Protein AF-A0A7D9I133-F1 (afdb_monomer_lite)

pLDDT: mean 88.79, std 7.68, range [57.03, 98.0]

Secondary structure (DSSP, 8-state):
--HHHHHHHHHHTS---TT-EEEEEETTEEEEEES--PPPP---SSHHHHHHHHHHHHHHTT--EEEEEES-HHHHHHHHHHHHHHHHH-TT-EEEEEE----S---TT--HHHHHHHHTT-TTHHHHHHIIIIISTT----TT-HHHHHHHHHHHHHH-TT---SSHHHHHHHHHHTT---GGGSPPPHHHHHHHHHHHHHHHHHHHHTT-SS--PPPGGGGT-

Radius of gyration: 20.5 Å; chains: 1; bounding box: 49×37×56 Å

Organism: Paramuricea clavata (NCBI:txid317549)

Foldseek 3Di:
DAPLVVVLVVVQVDDDDLPDKDWGADAQDIDIDHPPDDQHTDHDPDPLLVVVSVLLSCLLVPDAEDEAEDADVSSVVNCVVCVVVSCVSPVSHHYHYNYDDPPFDDQQPFDPRLLVVLCVLQVVLVVLVCCLLPVNQLDQDDPPDPNLQSVQQSLLCSLPVPDPDSGQVVSQCCCCPVVVDDPSSGGDDSVSSSLSVLSVSLVSSVVNCPPPPDDPRDDVVSNND

Sequence (225 aa):
MELFEFLSSKVADCSISPECSVHITAGEHVTCVGRLIEMSSCNHEEADTRIVVHVKHALENGAKSIQVRTVDTDVVVALTGVFHDLSQINADLDLWVAFGCDTTSAFGGKGKKSFWQSWNAYEEVTDAFVHLAISHPFEHLDLHSESFQRIERLVVVVYDKTSNAKNVCSARMELFSQKSQAVDKIPPTQNALLQHIWRAVYQAGISRTCMLSQQTNPCSTAYAW

Structure (mmCIF, N/CA/C/O backbone):
data_AF-A0A7D9I133-F1
#
_entry.id   AF-A0A7D9I133-F1
#
loop_
_atom_site.group_PDB
_atom_site.id
_atom_site.type_symbol
_atom_site.label_atom_id
_atom_site.label_alt_id
_atom_site.label_comp_id
_atom_site.label_asym_id
_atom_site.label_entity_id
_atom_site.label_seq_id
_atom_site.pdbx_PDB_ins_code
_atom_site.Cartn_x
_atom_site.Cartn_y
_atom_site.Cartn_z
_atom_site.occupancy
_atom_site.B_iso_or_equiv
_atom_site.auth_seq_id
_atom_site.auth_comp_id
_atom_site.auth_asym_id
_atom_site.auth_atom_id
_atom_site.pdbx_PDB_model_num
ATOM 1 N N . MET A 1 1 ? -7.732 17.156 0.974 1.00 65.06 1 MET A N 1
ATOM 2 C CA . MET A 1 1 ? -6.625 16.483 0.281 1.00 65.06 1 MET A CA 1
ATOM 3 C C . MET A 1 1 ? -6.932 15.002 0.210 1.00 65.06 1 MET A C 1
ATOM 5 O O . MET A 1 1 ? -7.153 14.368 1.247 1.00 65.06 1 MET A O 1
ATOM 9 N N . GLU A 1 2 ? -7.051 14.482 -1.005 1.00 81.12 2 GLU A N 1
ATOM 10 C CA . GLU A 1 2 ? -7.216 13.045 -1.225 1.00 81.12 2 GLU A CA 1
ATOM 11 C C . GLU A 1 2 ? -5.911 12.293 -0.930 1.00 81.12 2 GLU A C 1
ATOM 13 O O . GLU A 1 2 ? -4.833 12.885 -0.906 1.00 81.12 2 GLU A O 1
ATOM 18 N N . LEU A 1 3 ? -6.001 10.982 -0.681 1.00 80.12 3 LEU A N 1
ATOM 19 C CA . LEU A 1 3 ? -4.833 10.159 -0.346 1.00 80.12 3 LEU A CA 1
ATOM 20 C C . LEU A 1 3 ? -3.754 10.243 -1.436 1.00 80.12 3 LEU A C 1
ATOM 22 O O . LEU A 1 3 ? -2.577 10.375 -1.124 1.00 80.12 3 LEU A O 1
ATOM 26 N N . PHE A 1 4 ? -4.149 10.209 -2.709 1.00 80.19 4 PHE A N 1
ATOM 27 C CA . PHE A 1 4 ? -3.209 10.253 -3.829 1.00 80.19 4 PHE A CA 1
ATOM 28 C C . PHE A 1 4 ? -2.490 11.600 -3.946 1.00 80.19 4 PHE A C 1
ATOM 30 O O . PHE A 1 4 ? -1.284 11.621 -4.178 1.00 80.19 4 PHE A O 1
ATOM 37 N N . GLU A 1 5 ? -3.192 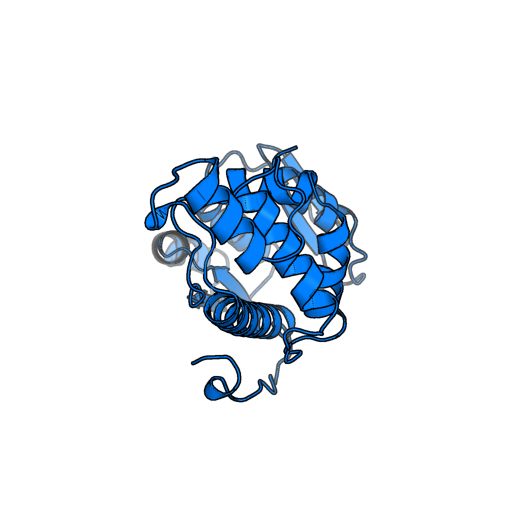12.714 -3.721 1.00 82.19 5 GLU A N 1
ATOM 38 C CA . GLU A 1 5 ? -2.588 14.054 -3.694 1.00 82.19 5 GLU A CA 1
ATOM 39 C C . GLU A 1 5 ? -1.579 14.171 -2.550 1.00 82.19 5 GLU A C 1
ATOM 41 O O . GLU A 1 5 ? -0.462 14.650 -2.744 1.00 82.19 5 GLU A O 1
ATOM 46 N N . PHE A 1 6 ? -1.952 13.676 -1.365 1.00 84.50 6 PHE A N 1
ATOM 47 C CA . PHE A 1 6 ? -1.068 13.662 -0.205 1.00 84.50 6 PHE A CA 1
ATOM 48 C C . PHE A 1 6 ? 0.200 12.850 -0.470 1.00 84.50 6 PHE A C 1
ATOM 50 O O . PHE A 1 6 ? 1.302 13.346 -0.249 1.00 84.50 6 PHE A O 1
ATOM 57 N N . LEU A 1 7 ? 0.056 11.620 -0.974 1.00 84.00 7 LEU A N 1
ATOM 58 C CA . LEU A 1 7 ? 1.196 10.761 -1.292 1.00 84.00 7 LEU A CA 1
ATOM 59 C C . LEU A 1 7 ? 2.086 11.393 -2.365 1.00 84.00 7 LEU A C 1
ATOM 61 O O . LEU A 1 7 ? 3.300 11.422 -2.194 1.00 84.00 7 LEU A O 1
ATOM 65 N N . SER A 1 8 ? 1.497 11.965 -3.417 1.00 85.19 8 SER A N 1
ATOM 66 C CA . SER A 1 8 ? 2.235 12.667 -4.477 1.00 85.19 8 SER A CA 1
ATOM 67 C C . SER A 1 8 ? 3.071 13.816 -3.914 1.00 85.19 8 SER A C 1
ATOM 69 O O . SER A 1 8 ? 4.252 13.934 -4.231 1.00 85.19 8 SER A O 1
ATOM 71 N N . SER A 1 9 ? 2.491 14.620 -3.016 1.00 85.75 9 SER A N 1
ATOM 72 C CA . SER A 1 9 ? 3.216 15.692 -2.330 1.00 85.75 9 SER A CA 1
ATOM 73 C C . SER A 1 9 ? 4.350 15.151 -1.458 1.00 85.75 9 SER A C 1
ATOM 75 O O . SER A 1 9 ? 5.447 15.694 -1.492 1.00 85.75 9 SER A O 1
ATOM 77 N N . LYS A 1 10 ? 4.125 14.072 -0.699 1.00 85.94 10 LYS A N 1
ATOM 78 C CA . LYS A 1 10 ? 5.153 13.517 0.196 1.00 85.94 10 LYS A CA 1
ATOM 79 C C . LYS A 1 10 ? 6.300 12.844 -0.538 1.00 85.94 10 LYS A C 1
ATOM 81 O O . LYS A 1 10 ? 7.437 12.926 -0.083 1.00 85.94 10 LYS A O 1
ATOM 86 N N . VAL A 1 11 ? 6.025 12.211 -1.675 1.00 84.25 11 VAL A N 1
ATOM 87 C CA . VAL A 1 11 ? 7.076 11.672 -2.543 1.00 84.25 11 VAL A CA 1
ATOM 88 C C . VAL A 1 11 ? 7.902 12.811 -3.145 1.00 84.25 11 VAL A C 1
ATOM 90 O O . VAL A 1 11 ? 9.119 12.681 -3.237 1.00 84.25 11 VAL A O 1
ATOM 93 N N . ALA A 1 12 ? 7.274 13.942 -3.486 1.00 84.06 12 ALA A N 1
ATOM 94 C CA . ALA A 1 12 ? 7.990 15.104 -4.007 1.00 84.06 12 ALA A CA 1
ATOM 95 C C . ALA A 1 12 ? 8.964 15.725 -2.984 1.00 84.06 12 ALA A C 1
ATOM 97 O O . ALA A 1 12 ? 10.010 16.242 -3.370 1.00 84.06 12 ALA A O 1
ATOM 98 N N . ASP A 1 13 ? 8.651 15.623 -1.690 1.00 84.12 13 ASP A N 1
ATOM 99 C CA . ASP A 1 13 ? 9.489 16.125 -0.593 1.00 84.12 13 ASP A CA 1
ATOM 100 C C . ASP A 1 13 ? 10.683 15.200 -0.257 1.00 84.12 13 ASP A C 1
ATOM 102 O O . ASP A 1 13 ? 11.506 15.529 0.601 1.00 84.12 13 ASP A O 1
ATOM 106 N N . CYS A 1 14 ? 10.783 14.016 -0.874 1.00 76.19 14 CYS A N 1
ATOM 107 C CA . CYS A 1 14 ? 11.804 13.031 -0.524 1.00 76.19 14 CYS A CA 1
ATOM 108 C C . CYS A 1 14 ? 13.188 13.389 -1.087 1.00 76.19 14 CYS A C 1
ATOM 110 O O . CYS A 1 14 ? 13.351 13.658 -2.277 1.00 76.19 14 CYS A O 1
ATOM 112 N N . SER A 1 15 ? 14.217 13.281 -0.241 1.00 76.44 15 SER A N 1
ATOM 113 C CA . SER A 1 15 ? 15.616 13.350 -0.670 1.00 76.44 15 SER A CA 1
ATOM 114 C C . SER A 1 15 ? 15.966 12.129 -1.518 1.00 76.44 15 SER A C 1
ATOM 116 O O . SER A 1 15 ? 16.001 11.003 -1.021 1.00 76.44 15 SER A O 1
ATOM 118 N N . ILE A 1 16 ? 16.233 12.359 -2.799 1.00 75.75 16 ILE A N 1
ATOM 119 C CA . ILE A 1 16 ? 16.589 11.320 -3.767 1.00 75.75 16 ILE A CA 1
ATOM 120 C C . ILE A 1 16 ? 18.082 11.422 -4.083 1.00 75.75 16 ILE A C 1
ATOM 122 O O . ILE A 1 16 ? 18.657 12.512 -4.075 1.00 75.75 16 ILE A O 1
ATOM 126 N N . SER A 1 17 ? 18.716 10.274 -4.331 1.00 78.06 17 SER A N 1
ATOM 127 C CA . SER A 1 17 ? 20.129 10.233 -4.708 1.00 78.06 17 SER A CA 1
ATOM 128 C C . SER A 1 17 ? 20.369 11.022 -6.006 1.00 78.06 17 SER A C 1
ATOM 130 O O . SER A 1 17 ? 19.504 10.979 -6.884 1.00 78.06 17 SER A O 1
ATOM 132 N N . PRO A 1 18 ? 21.503 11.728 -6.173 1.00 76.06 18 PRO A N 1
ATOM 133 C CA . PRO A 1 18 ? 21.750 12.587 -7.338 1.00 76.06 18 PRO A CA 1
ATOM 134 C C . PRO A 1 18 ? 21.645 11.875 -8.696 1.00 76.06 18 PRO A C 1
ATOM 136 O O . PRO A 1 18 ? 21.345 12.503 -9.710 1.00 76.06 18 PRO A O 1
ATOM 139 N N . GLU A 1 19 ? 21.902 10.569 -8.725 1.00 78.00 19 GLU A N 1
ATOM 140 C CA . GLU A 1 19 ? 21.809 9.710 -9.907 1.00 78.00 19 GLU A CA 1
ATOM 141 C C . GLU A 1 19 ? 20.381 9.267 -10.259 1.00 78.00 19 GLU A C 1
ATOM 143 O O . GLU A 1 19 ? 20.160 8.749 -11.355 1.00 78.00 19 GLU A O 1
ATOM 148 N N . CYS A 1 20 ? 19.417 9.477 -9.364 1.00 80.81 20 CYS A N 1
ATOM 149 C CA . CYS A 1 20 ? 18.037 9.046 -9.533 1.00 80.81 20 CYS A CA 1
ATOM 150 C C . CYS A 1 20 ? 17.122 10.219 -9.924 1.00 80.81 20 CYS A C 1
ATOM 152 O O . CYS A 1 20 ? 17.349 11.379 -9.568 1.00 80.81 20 CYS A O 1
ATOM 154 N N . SER A 1 21 ? 16.044 9.903 -10.638 1.00 86.44 21 SER A N 1
ATOM 155 C CA . SER A 1 21 ? 14.909 10.801 -10.842 1.00 86.44 21 SER A CA 1
ATOM 156 C C . SER A 1 21 ? 13.622 10.125 -10.393 1.00 86.44 21 SER A C 1
ATOM 158 O O . SER A 1 21 ? 13.488 8.900 -10.431 1.00 86.44 21 SER A O 1
ATOM 160 N N . VAL A 1 22 ? 12.671 10.937 -9.942 1.00 88.62 22 VAL A N 1
ATOM 161 C CA . VAL A 1 22 ? 11.316 10.499 -9.616 1.00 88.62 22 VAL A CA 1
ATOM 162 C C . VAL A 1 22 ? 10.338 11.369 -10.386 1.00 88.62 22 VAL A C 1
ATOM 164 O O . VAL A 1 22 ? 10.366 12.594 -10.273 1.00 88.62 22 VAL A O 1
ATOM 167 N N . HIS A 1 23 ? 9.473 10.719 -11.161 1.00 89.12 23 HIS A N 1
ATOM 168 C CA . HIS A 1 23 ? 8.436 11.360 -11.961 1.00 89.12 23 HIS A CA 1
ATOM 169 C C . HIS A 1 23 ? 7.077 11.025 -11.352 1.00 89.12 23 HIS A C 1
ATOM 171 O O . HIS A 1 23 ? 6.726 9.858 -11.188 1.00 89.12 23 HIS A O 1
ATOM 177 N N . ILE A 1 24 ? 6.311 12.054 -11.003 1.00 89.19 24 ILE A N 1
ATOM 178 C CA . ILE A 1 24 ? 5.027 11.930 -10.313 1.00 89.19 24 ILE A CA 1
ATOM 179 C C . ILE A 1 24 ? 3.955 12.530 -11.212 1.00 89.19 24 ILE A C 1
ATOM 181 O O . ILE A 1 24 ? 4.028 13.705 -11.559 1.00 89.19 24 ILE A O 1
ATOM 185 N N . THR A 1 25 ? 2.954 11.736 -11.583 1.00 88.56 25 THR A N 1
ATOM 186 C CA . THR A 1 25 ? 1.782 12.197 -12.341 1.00 88.56 25 THR A CA 1
ATOM 187 C C . THR A 1 25 ? 0.593 12.366 -11.405 1.00 88.56 25 THR A C 1
ATOM 189 O O . THR A 1 25 ? 0.149 11.380 -10.817 1.00 88.56 25 THR A O 1
ATOM 192 N N . ALA A 1 26 ? 0.058 13.583 -11.295 1.00 84.19 26 ALA A N 1
ATOM 193 C CA . ALA A 1 26 ? -1.119 13.896 -10.486 1.00 84.19 26 ALA A CA 1
ATOM 194 C C . ALA A 1 26 ? -2.070 14.808 -11.276 1.00 84.19 26 ALA A C 1
ATOM 196 O O . ALA A 1 26 ? -1.736 15.951 -11.591 1.00 84.19 26 ALA A O 1
ATOM 197 N N . GLY A 1 27 ? -3.254 14.297 -11.627 1.00 82.62 27 GLY A N 1
ATOM 198 C CA . GLY A 1 27 ? -4.128 14.975 -12.587 1.00 82.62 27 GLY A CA 1
ATOM 199 C C . GLY A 1 27 ? -3.418 15.134 -13.935 1.00 82.62 27 GLY A C 1
ATOM 200 O O . GLY A 1 27 ? -2.847 14.176 -14.448 1.00 82.62 27 GLY A O 1
ATOM 201 N N . GLU A 1 28 ? -3.416 16.332 -14.508 1.00 82.38 28 GLU A N 1
ATOM 202 C CA . GLU A 1 28 ? -2.694 16.614 -15.761 1.00 82.38 28 GLU A CA 1
ATOM 203 C C . GLU A 1 28 ? -1.227 17.025 -15.536 1.00 82.38 28 GLU A C 1
ATOM 205 O O . GLU A 1 28 ? -0.456 17.169 -16.489 1.00 82.38 28 GLU A O 1
ATOM 210 N N . HIS A 1 29 ? -0.827 17.207 -14.275 1.00 83.50 29 HIS A N 1
ATOM 211 C CA . HIS A 1 29 ? 0.482 17.728 -13.908 1.00 83.50 29 HIS A CA 1
ATOM 212 C C . HIS A 1 29 ? 1.512 16.618 -13.708 1.00 83.50 29 HIS A C 1
ATOM 214 O O . HIS A 1 29 ? 1.212 15.531 -13.205 1.00 83.50 29 HIS A O 1
ATOM 220 N N . VAL A 1 30 ? 2.754 16.935 -14.074 1.00 86.81 30 VAL A N 1
ATOM 221 C CA . VAL A 1 30 ? 3.921 16.086 -13.855 1.00 86.81 30 VAL A CA 1
ATOM 222 C C . VAL A 1 30 ? 4.928 16.842 -13.003 1.00 86.81 30 VAL A C 1
ATOM 224 O O . VAL A 1 30 ? 5.366 17.928 -13.374 1.00 86.81 30 VAL A O 1
ATOM 227 N N . THR A 1 31 ? 5.312 16.247 -11.879 1.00 87.69 31 THR A N 1
ATOM 228 C CA . THR A 1 31 ? 6.368 16.755 -11.001 1.00 87.69 31 THR A CA 1
ATOM 229 C C . THR A 1 31 ? 7.592 15.862 -11.138 1.00 87.69 31 THR A C 1
ATOM 231 O O . THR A 1 31 ? 7.487 14.644 -10.988 1.00 87.69 31 THR A O 1
ATOM 234 N N . CYS A 1 32 ? 8.751 16.458 -11.414 1.00 85.75 32 CYS A N 1
ATOM 235 C CA . CYS A 1 32 ? 10.030 15.756 -11.481 1.00 85.75 32 CYS A CA 1
ATOM 236 C C . CYS A 1 32 ? 10.911 16.169 -10.300 1.00 85.75 32 CYS A C 1
ATOM 238 O O . CYS A 1 32 ? 11.085 17.361 -10.045 1.00 85.75 32 CYS A O 1
ATOM 240 N N . VAL A 1 33 ? 11.495 15.191 -9.609 1.00 85.12 33 VAL A N 1
ATOM 241 C CA . VAL A 1 33 ? 12.467 15.410 -8.529 1.00 85.12 33 VAL A CA 1
ATOM 242 C C . VAL A 1 33 ? 13.772 14.694 -8.869 1.00 85.12 33 VAL A C 1
ATOM 244 O O . VAL A 1 33 ? 13.747 13.551 -9.321 1.00 85.12 33 VAL A O 1
ATOM 247 N N . GLY A 1 34 ? 14.913 15.357 -8.659 1.00 81.25 34 GLY A N 1
ATOM 248 C CA . GLY A 1 34 ? 16.242 14.825 -8.981 1.00 81.25 34 GLY A CA 1
ATOM 249 C C . GLY A 1 34 ? 16.731 15.264 -10.362 1.00 81.25 34 GLY A C 1
ATOM 250 O O . GLY A 1 34 ? 16.671 16.449 -10.699 1.00 81.25 34 GLY A O 1
ATOM 251 N N . ARG A 1 35 ? 17.248 14.324 -11.165 1.00 75.31 35 ARG A N 1
ATOM 252 C CA . ARG A 1 35 ? 17.734 14.622 -12.522 1.00 75.31 35 ARG A CA 1
ATOM 253 C C . ARG A 1 35 ? 16.586 15.138 -13.401 1.00 75.31 35 ARG A C 1
ATOM 255 O O . ARG A 1 35 ? 15.614 14.425 -13.624 1.00 75.31 35 ARG A O 1
ATOM 262 N N . LEU A 1 36 ? 16.719 16.365 -13.910 1.00 67.75 36 LEU A N 1
ATOM 263 C CA . LEU A 1 36 ? 15.719 17.042 -14.746 1.00 67.75 36 LEU A CA 1
ATOM 264 C C . LEU A 1 36 ? 15.671 16.435 -16.154 1.00 67.75 36 LEU A C 1
ATOM 266 O O . LEU A 1 36 ? 16.245 16.971 -17.100 1.00 67.75 36 LEU A O 1
ATOM 270 N N . ILE A 1 37 ? 15.003 15.295 -16.276 1.00 78.19 37 ILE A N 1
ATOM 271 C CA . ILE A 1 37 ? 14.514 14.787 -17.554 1.00 78.19 37 ILE A CA 1
ATOM 272 C C . ILE A 1 37 ? 13.031 15.149 -17.595 1.00 78.19 37 ILE A C 1
ATOM 274 O O . ILE A 1 37 ? 12.250 14.685 -16.770 1.00 78.19 37 ILE A O 1
ATOM 278 N N . GLU A 1 38 ? 12.629 16.042 -18.493 1.00 80.12 38 GLU A N 1
ATOM 279 C CA . GLU A 1 38 ? 11.221 16.430 -18.567 1.00 80.12 38 GLU A CA 1
ATOM 280 C C . GLU A 1 38 ? 10.392 15.305 -19.189 1.00 80.12 38 GLU A C 1
ATOM 282 O O . GLU A 1 38 ? 10.693 14.810 -20.276 1.00 80.12 38 GLU A O 1
ATOM 287 N N . MET A 1 39 ? 9.322 14.919 -18.497 1.00 85.62 39 MET A N 1
ATOM 288 C CA . MET A 1 39 ? 8.283 14.055 -19.041 1.00 85.62 39 MET A CA 1
ATOM 289 C C . MET A 1 39 ? 7.098 14.928 -19.458 1.00 85.62 39 MET A C 1
ATOM 291 O O . MET A 1 39 ? 6.704 15.839 -18.728 1.00 85.62 39 MET A O 1
ATOM 295 N N . SER A 1 40 ? 6.531 14.654 -20.634 1.00 83.88 40 SER A N 1
ATOM 296 C CA . SER A 1 40 ? 5.345 15.353 -21.134 1.00 83.88 40 SER A CA 1
ATOM 297 C C . SER A 1 40 ? 4.166 15.223 -20.169 1.00 83.88 40 SER A C 1
ATOM 299 O O . SER A 1 40 ? 4.062 14.234 -19.438 1.00 83.88 40 SER A O 1
ATOM 301 N N . SER A 1 41 ? 3.240 16.186 -20.209 1.00 83.06 41 SER A N 1
ATOM 302 C CA . SER A 1 41 ? 1.995 16.101 -19.443 1.00 83.06 41 SER A CA 1
ATOM 303 C C . SER A 1 41 ? 1.242 14.799 -19.738 1.00 83.06 41 SER A C 1
ATOM 305 O O . SER A 1 41 ? 1.300 14.252 -20.841 1.00 83.06 41 SER A O 1
ATOM 307 N N . CYS A 1 42 ? 0.546 14.283 -18.726 1.00 83.38 42 CYS A N 1
ATOM 308 C CA . CYS A 1 42 ? -0.175 13.019 -18.806 1.00 83.38 42 CYS A CA 1
ATOM 309 C C . CYS A 1 42 ? -1.636 13.245 -18.415 1.00 83.38 42 CYS A C 1
ATOM 311 O O . CYS A 1 42 ? -1.929 13.523 -17.253 1.00 83.38 42 CYS A O 1
ATOM 313 N N . ASN A 1 43 ? -2.544 13.120 -19.383 1.00 86.12 43 ASN A N 1
ATOM 314 C CA . ASN A 1 43 ? -3.981 13.370 -19.225 1.00 86.12 43 ASN A CA 1
ATOM 315 C C . ASN A 1 43 ? -4.823 12.092 -19.056 1.00 86.12 43 ASN A C 1
ATOM 317 O O . ASN A 1 43 ? -6.047 12.168 -19.018 1.00 86.12 43 ASN A O 1
ATOM 321 N N . HIS A 1 44 ? -4.191 10.920 -18.983 1.00 87.50 44 HIS A N 1
ATOM 322 C CA . HIS A 1 44 ? -4.890 9.654 -18.764 1.00 87.50 44 HIS A CA 1
ATOM 323 C C . HIS A 1 44 ? -5.611 9.680 -17.418 1.00 87.50 44 HIS A C 1
ATOM 325 O O . HIS A 1 44 ? -5.011 10.073 -16.433 1.00 87.50 44 HIS A O 1
ATOM 331 N N . GLU A 1 45 ? -6.867 9.260 -17.319 1.00 84.12 45 GLU A N 1
ATOM 332 C CA . GLU A 1 45 ? -7.568 9.292 -16.028 1.00 84.12 45 GLU A CA 1
ATOM 333 C C . GLU A 1 45 ? -6.983 8.265 -15.040 1.00 84.12 45 GLU A C 1
ATOM 335 O O . GLU A 1 45 ? -6.627 8.612 -13.911 1.00 84.12 45 GLU A O 1
ATOM 340 N N . GLU A 1 46 ? -6.797 7.023 -15.493 1.00 85.19 46 GLU A N 1
ATOM 341 C CA . GLU A 1 46 ? -6.498 5.869 -14.641 1.00 85.19 46 GLU A CA 1
ATOM 342 C C . GLU A 1 46 ? -4.988 5.614 -14.456 1.00 85.19 46 GLU A C 1
ATOM 344 O O . GLU A 1 46 ? -4.175 5.774 -15.371 1.00 85.19 46 GLU A O 1
ATOM 349 N N . ALA A 1 47 ? -4.586 5.211 -13.245 1.00 85.56 47 ALA A N 1
ATOM 350 C CA . ALA A 1 47 ? -3.179 5.003 -12.884 1.00 85.56 47 ALA A CA 1
ATOM 351 C C . ALA A 1 47 ? -2.507 3.840 -13.640 1.00 85.56 47 ALA A C 1
ATOM 353 O O . ALA A 1 47 ? -1.303 3.875 -13.903 1.00 85.56 47 ALA A O 1
ATOM 354 N N . ASP A 1 48 ? -3.286 2.830 -14.005 1.00 89.25 48 ASP A N 1
ATOM 355 C CA . ASP A 1 48 ? -2.865 1.641 -14.741 1.00 89.25 48 ASP A CA 1
ATOM 356 C C . ASP A 1 48 ? -2.495 1.920 -16.201 1.00 89.25 48 ASP A C 1
ATOM 358 O O . ASP A 1 48 ? -1.618 1.261 -16.747 1.00 89.25 48 ASP A O 1
ATOM 362 N N . THR A 1 49 ? -3.085 2.935 -16.827 1.00 90.56 49 THR A N 1
ATOM 363 C CA . THR A 1 49 ? -2.661 3.400 -18.152 1.00 90.56 49 THR A CA 1
ATOM 364 C C . THR A 1 49 ? -1.556 4.450 -18.049 1.00 90.56 49 THR A C 1
ATOM 366 O O . THR A 1 49 ? -0.663 4.489 -18.898 1.00 90.56 49 THR A O 1
ATOM 369 N N . ARG A 1 50 ? -1.535 5.262 -16.980 1.00 91.81 50 ARG A N 1
ATOM 370 C CA . ARG A 1 50 ? -0.425 6.195 -16.704 1.00 91.81 50 ARG A CA 1
ATOM 371 C C . ARG A 1 50 ? 0.911 5.468 -16.580 1.00 91.81 50 ARG A C 1
ATOM 373 O O . ARG A 1 50 ? 1.914 5.982 -17.069 1.00 91.81 50 ARG A O 1
ATOM 380 N N . ILE A 1 51 ? 0.946 4.273 -15.982 1.00 93.19 51 ILE A N 1
ATOM 381 C CA . ILE A 1 51 ? 2.191 3.496 -15.841 1.00 93.19 51 ILE A CA 1
ATOM 382 C C . ILE A 1 51 ? 2.845 3.200 -17.199 1.00 93.19 51 ILE A C 1
ATOM 384 O O . ILE A 1 51 ? 4.067 3.237 -17.304 1.00 93.19 51 ILE A O 1
ATOM 388 N N . VAL A 1 52 ? 2.055 3.002 -18.261 1.00 93.88 52 VAL A N 1
ATOM 389 C CA . VAL A 1 52 ? 2.561 2.766 -19.620 1.00 93.88 52 VAL A CA 1
ATOM 390 C C . VAL A 1 52 ? 3.297 4.001 -20.142 1.00 93.88 52 VAL A C 1
ATOM 392 O O . VAL A 1 52 ? 4.352 3.870 -20.762 1.00 93.88 52 VAL A O 1
ATOM 395 N N . VAL A 1 53 ? 2.792 5.204 -19.846 1.00 93.44 53 VAL A N 1
ATOM 396 C CA . VAL A 1 53 ? 3.448 6.473 -20.209 1.00 93.44 53 VAL A CA 1
ATOM 397 C C . VAL A 1 53 ? 4.801 6.604 -19.509 1.00 93.44 53 VAL A C 1
ATOM 399 O O . VAL A 1 53 ? 5.783 6.967 -20.153 1.00 93.44 53 VAL A O 1
ATOM 402 N N . HIS A 1 54 ? 4.882 6.239 -18.226 1.00 93.88 54 HIS A N 1
ATOM 403 C CA . HIS A 1 54 ? 6.148 6.220 -17.479 1.00 93.88 54 HIS A CA 1
ATOM 404 C C . HIS A 1 54 ? 7.147 5.207 -18.053 1.00 93.88 54 HIS A C 1
ATOM 406 O O . HIS A 1 54 ? 8.320 5.534 -18.221 1.00 93.88 54 HIS A O 1
ATOM 412 N N . VAL A 1 55 ? 6.690 4.000 -18.409 1.00 94.69 55 VAL A N 1
ATOM 413 C CA . VAL A 1 55 ? 7.533 2.976 -19.055 1.00 94.69 55 VAL A CA 1
ATOM 414 C C . VAL A 1 55 ? 8.066 3.488 -20.395 1.00 94.69 55 VAL A C 1
ATOM 416 O O . VAL A 1 55 ? 9.271 3.432 -20.634 1.00 94.69 55 VAL A O 1
ATOM 419 N N . LYS A 1 56 ? 7.198 4.051 -21.243 1.00 94.00 56 LYS A N 1
ATOM 420 C CA . LYS A 1 56 ? 7.584 4.651 -22.528 1.00 94.00 56 LYS A CA 1
ATOM 421 C C . LYS A 1 56 ? 8.621 5.758 -22.345 1.00 94.00 56 LYS A C 1
ATOM 423 O O . LYS A 1 56 ? 9.649 5.740 -23.016 1.00 94.00 56 LYS A O 1
ATOM 428 N N . HIS A 1 57 ? 8.387 6.673 -21.405 1.00 92.94 57 HIS A N 1
ATOM 429 C CA . HIS A 1 57 ? 9.317 7.757 -21.099 1.00 92.94 57 HIS A CA 1
ATOM 430 C C . HIS A 1 57 ? 10.691 7.231 -20.659 1.00 92.94 57 HIS A C 1
ATOM 432 O O . HIS A 1 57 ? 11.716 7.722 -21.128 1.00 92.94 57 HIS A O 1
ATOM 438 N N . ALA A 1 58 ? 10.736 6.206 -19.804 1.00 92.06 58 ALA A N 1
ATOM 439 C CA . ALA A 1 58 ? 11.994 5.591 -19.387 1.00 92.06 58 ALA A CA 1
ATOM 440 C C . ALA A 1 58 ? 12.759 4.980 -20.578 1.00 92.06 58 ALA A C 1
ATOM 442 O O . ALA A 1 58 ? 13.971 5.177 -20.690 1.00 92.06 58 ALA A O 1
ATOM 443 N N . LEU A 1 59 ? 12.062 4.293 -21.494 1.00 92.94 59 LEU A N 1
ATOM 444 C CA . LEU A 1 59 ? 12.665 3.717 -22.705 1.00 92.94 59 LEU A CA 1
ATOM 445 C C . LEU A 1 59 ? 13.233 4.783 -23.643 1.00 92.94 59 LEU A C 1
ATOM 447 O O . LEU A 1 59 ? 14.368 4.653 -24.099 1.00 92.94 59 LEU A O 1
ATOM 451 N N . GLU A 1 60 ? 12.480 5.856 -23.890 1.00 91.88 60 GLU A N 1
ATOM 452 C CA . GLU A 1 60 ? 12.920 6.990 -24.718 1.00 91.88 60 GLU A CA 1
ATOM 453 C C . GLU A 1 60 ? 14.164 7.682 -24.138 1.00 91.88 60 GLU A C 1
ATOM 455 O O . GLU A 1 60 ? 14.950 8.274 -24.875 1.00 91.88 60 GLU A O 1
ATOM 460 N N . ASN A 1 61 ? 14.388 7.542 -22.828 1.00 89.62 61 ASN A N 1
ATOM 461 C CA . ASN A 1 61 ? 15.563 8.046 -22.120 1.00 89.62 61 ASN A CA 1
ATOM 462 C C . ASN A 1 61 ? 16.653 6.983 -21.895 1.00 89.62 61 ASN A C 1
ATOM 464 O O . ASN A 1 61 ? 17.570 7.179 -21.094 1.00 89.62 61 ASN A O 1
ATOM 468 N N . GLY A 1 62 ? 16.593 5.871 -22.632 1.00 89.56 62 GLY A N 1
ATOM 469 C CA . GLY A 1 62 ? 17.662 4.877 -22.708 1.00 89.56 62 GLY A CA 1
ATOM 470 C C . GLY A 1 62 ? 17.615 3.786 -21.641 1.00 89.56 62 GLY A C 1
ATOM 471 O O . GLY A 1 62 ? 18.570 3.009 -21.540 1.00 89.56 62 GLY A O 1
ATOM 472 N N . ALA A 1 63 ? 16.535 3.682 -20.858 1.00 90.44 63 ALA A N 1
ATOM 473 C CA . ALA A 1 63 ? 16.336 2.520 -19.999 1.00 90.44 63 ALA A CA 1
ATOM 474 C C . ALA A 1 63 ? 16.222 1.248 -20.855 1.00 90.44 63 ALA A C 1
ATOM 476 O O . ALA A 1 63 ? 15.591 1.243 -21.912 1.00 90.44 63 ALA A O 1
ATOM 477 N N . LYS A 1 64 ? 16.852 0.167 -20.390 1.00 92.50 64 LYS A N 1
ATOM 478 C CA . LYS A 1 64 ? 16.780 -1.160 -21.023 1.00 92.50 64 LYS A CA 1
ATOM 479 C C . LYS A 1 64 ? 16.010 -2.146 -20.161 1.00 92.50 64 LYS A C 1
ATOM 481 O O . LYS A 1 64 ? 15.133 -2.832 -20.660 1.00 92.50 64 LYS A O 1
ATOM 486 N N . SER A 1 65 ? 16.307 -2.159 -18.864 1.00 92.50 65 SER A N 1
ATOM 487 C CA . SER A 1 65 ? 15.588 -2.963 -17.881 1.00 92.50 65 SER A CA 1
ATOM 488 C C . SER A 1 65 ? 14.622 -2.078 -17.105 1.00 92.50 65 SER A C 1
ATOM 490 O O . SER A 1 65 ? 15.024 -1.049 -16.552 1.00 92.50 65 SER A O 1
ATOM 492 N N . ILE A 1 66 ? 13.345 -2.451 -17.106 1.00 93.25 66 ILE A N 1
ATOM 493 C CA . ILE A 1 66 ? 12.269 -1.730 -16.428 1.00 93.25 66 ILE A CA 1
ATOM 494 C C . ILE A 1 66 ? 11.504 -2.722 -15.567 1.00 93.25 66 ILE A C 1
ATOM 496 O O . ILE A 1 66 ? 11.063 -3.763 -16.044 1.00 93.25 66 ILE A O 1
ATOM 500 N N . GLN A 1 67 ? 11.300 -2.376 -14.299 1.00 91.75 67 GLN A N 1
ATOM 501 C CA . GLN A 1 67 ? 10.471 -3.153 -13.389 1.00 91.75 67 GLN A CA 1
ATOM 502 C C . GLN A 1 67 ? 9.206 -2.370 -13.031 1.00 91.75 67 GLN A C 1
ATOM 504 O O . GLN A 1 67 ? 9.283 -1.321 -12.393 1.00 91.75 67 GLN A O 1
ATOM 509 N N . VAL A 1 68 ? 8.041 -2.907 -13.388 1.00 91.06 68 VAL A N 1
ATOM 510 C CA . VAL A 1 68 ? 6.736 -2.404 -12.949 1.00 91.06 68 VAL A CA 1
ATOM 511 C C . VAL A 1 68 ? 6.265 -3.207 -11.743 1.00 91.06 68 VAL A C 1
ATOM 513 O O . VAL A 1 68 ? 6.273 -4.437 -11.754 1.00 91.06 68 VAL A O 1
ATOM 516 N N . ARG A 1 69 ? 5.841 -2.512 -10.688 1.00 86.31 69 ARG A N 1
ATOM 517 C CA . ARG A 1 69 ? 5.270 -3.114 -9.476 1.00 86.31 69 ARG A CA 1
ATOM 518 C C . ARG A 1 69 ? 3.786 -2.807 -9.430 1.00 86.31 69 ARG A C 1
ATOM 520 O O . ARG A 1 69 ? 3.410 -1.639 -9.457 1.00 86.31 69 ARG A O 1
ATOM 527 N N . THR A 1 70 ? 2.958 -3.843 -9.366 1.00 85.56 70 THR A N 1
ATOM 528 C CA . THR A 1 70 ? 1.502 -3.683 -9.339 1.00 85.56 70 THR A CA 1
ATOM 529 C C . THR A 1 70 ? 0.820 -4.852 -8.637 1.00 85.56 70 THR A C 1
ATOM 531 O O . THR A 1 70 ? 1.274 -5.995 -8.700 1.00 85.56 70 THR A O 1
ATOM 534 N N . VAL A 1 71 ? -0.297 -4.560 -7.976 1.00 81.19 71 VAL A N 1
ATOM 535 C CA . VAL A 1 71 ? -1.250 -5.573 -7.499 1.00 81.19 71 VAL A CA 1
ATOM 536 C C . VAL A 1 71 ? -2.491 -5.655 -8.390 1.00 81.19 71 VAL A C 1
ATOM 538 O O . VAL A 1 71 ? -3.264 -6.600 -8.263 1.00 81.19 71 VAL A O 1
ATOM 541 N N . ASP A 1 72 ? -2.656 -4.701 -9.308 1.00 85.00 72 ASP A N 1
ATOM 542 C CA . ASP A 1 72 ? -3.813 -4.591 -10.188 1.00 85.00 72 ASP A CA 1
ATOM 543 C C . ASP A 1 72 ? -3.545 -5.334 -11.502 1.00 85.00 72 ASP A C 1
ATOM 545 O O . ASP A 1 72 ? -2.571 -5.058 -12.210 1.00 85.00 72 ASP A O 1
ATOM 549 N N . THR A 1 73 ? -4.409 -6.304 -11.817 1.00 87.69 73 THR A N 1
ATOM 550 C CA . THR A 1 73 ? -4.282 -7.174 -13.004 1.00 87.69 73 THR A CA 1
ATOM 551 C C . THR A 1 73 ? -4.353 -6.380 -14.304 1.00 87.69 73 THR A C 1
ATOM 553 O O . THR A 1 73 ? -3.656 -6.709 -15.263 1.00 87.69 73 THR A O 1
ATOM 556 N N . ASP A 1 74 ? -5.133 -5.301 -14.317 1.00 89.50 74 ASP A N 1
ATOM 557 C CA . ASP A 1 74 ? -5.356 -4.476 -15.505 1.00 89.50 74 ASP A CA 1
ATOM 558 C C . ASP A 1 74 ? -4.061 -3.793 -15.972 1.00 89.50 74 ASP A C 1
ATOM 560 O O . ASP A 1 74 ? -3.834 -3.661 -17.172 1.00 89.50 74 ASP A O 1
ATOM 564 N N . VAL A 1 75 ? -3.117 -3.525 -15.058 1.00 92.12 75 VAL A N 1
ATOM 565 C CA . VAL A 1 75 ? -1.758 -3.072 -15.407 1.00 92.12 75 VAL A CA 1
ATOM 566 C C . VAL A 1 75 ? -1.010 -4.123 -16.227 1.00 92.12 75 VAL A C 1
ATOM 568 O O . VAL A 1 75 ? -0.345 -3.790 -17.205 1.00 92.12 75 VAL A O 1
ATOM 571 N N . VAL A 1 76 ? -1.104 -5.402 -15.849 1.00 91.88 76 VAL A N 1
ATOM 572 C CA . VAL A 1 76 ? -0.440 -6.497 -16.577 1.00 91.88 76 VAL A CA 1
ATOM 573 C C . VAL A 1 76 ? -1.038 -6.637 -17.971 1.00 91.88 76 VAL A C 1
ATOM 575 O O . VAL A 1 76 ? -0.302 -6.789 -18.947 1.00 91.88 76 VAL A O 1
ATOM 578 N N . VAL A 1 77 ? -2.367 -6.554 -18.071 1.00 93.69 77 VAL A N 1
ATOM 579 C CA . VAL A 1 77 ? -3.088 -6.615 -19.347 1.00 93.69 77 VAL A CA 1
ATOM 580 C C . VAL A 1 77 ? -2.699 -5.436 -20.237 1.00 93.69 77 VAL A C 1
ATOM 582 O O . VAL A 1 77 ? -2.345 -5.652 -21.396 1.00 93.69 77 VAL A O 1
ATOM 585 N N . ALA A 1 78 ? -2.681 -4.216 -19.695 1.00 94.12 78 ALA A N 1
ATOM 586 C CA . ALA A 1 78 ? -2.280 -3.013 -20.415 1.00 94.12 78 ALA A CA 1
ATOM 587 C C . ALA A 1 78 ? -0.840 -3.118 -20.936 1.00 94.12 78 ALA A C 1
ATOM 589 O O . ALA A 1 78 ? -0.612 -2.934 -22.130 1.00 94.12 78 ALA A O 1
ATOM 590 N N . LEU A 1 79 ? 0.118 -3.492 -20.077 1.00 95.19 79 LEU A N 1
ATOM 591 C CA . LEU A 1 79 ? 1.524 -3.672 -20.461 1.00 95.19 79 LEU A CA 1
ATOM 592 C C . LEU A 1 79 ? 1.702 -4.756 -21.525 1.00 95.19 79 LEU A C 1
ATOM 594 O O . LEU A 1 79 ? 2.468 -4.568 -22.466 1.00 95.19 79 LEU A O 1
ATOM 598 N N . THR A 1 80 ? 0.978 -5.870 -21.401 1.00 94.06 80 THR A N 1
ATOM 599 C CA . THR A 1 80 ? 1.011 -6.954 -22.393 1.00 94.06 80 THR A CA 1
ATOM 600 C C . THR A 1 80 ? 0.458 -6.479 -23.736 1.00 94.06 80 THR A C 1
ATOM 602 O O . THR A 1 80 ? 1.045 -6.768 -24.776 1.00 94.06 80 THR A O 1
ATOM 605 N N . GLY A 1 81 ? -0.637 -5.712 -23.724 1.00 94.94 81 GLY A N 1
ATOM 606 C CA . GLY A 1 81 ? -1.275 -5.185 -24.931 1.00 94.94 81 GLY A CA 1
ATOM 607 C C . GLY A 1 81 ? -0.394 -4.218 -25.726 1.00 94.94 81 GLY A C 1
ATOM 608 O O . GLY A 1 81 ? -0.470 -4.200 -26.950 1.00 94.94 81 GLY A O 1
ATOM 609 N N . VAL A 1 82 ? 0.472 -3.460 -25.048 1.00 95.00 82 VAL A N 1
ATOM 610 C CA . VAL A 1 82 ? 1.367 -2.461 -25.668 1.00 95.00 82 VAL A CA 1
ATOM 611 C C . VAL A 1 82 ? 2.819 -2.934 -25.797 1.00 95.00 82 VAL A C 1
ATOM 613 O O . VAL A 1 82 ? 3.667 -2.193 -26.292 1.00 95.00 82 VAL A O 1
ATOM 616 N N . PHE A 1 83 ? 3.138 -4.159 -25.364 1.00 94.94 83 PHE A N 1
ATOM 617 C CA . PHE A 1 83 ? 4.516 -4.656 -25.293 1.00 94.94 83 PHE A CA 1
ATOM 618 C C . PHE A 1 83 ? 5.239 -4.596 -26.641 1.00 94.94 83 PHE A C 1
ATOM 620 O O . PHE A 1 83 ? 6.399 -4.191 -26.710 1.00 94.94 83 PHE A O 1
ATOM 627 N N . HIS A 1 84 ? 4.546 -4.963 -27.723 1.00 94.31 84 HIS A N 1
ATOM 628 C CA . HIS A 1 84 ? 5.122 -4.916 -29.062 1.00 94.31 84 HIS A CA 1
ATOM 629 C C . HIS A 1 84 ? 5.551 -3.491 -29.434 1.00 94.31 84 HIS A C 1
ATOM 631 O O . HIS A 1 84 ? 6.674 -3.300 -29.894 1.00 94.31 84 HIS A O 1
ATOM 637 N N . ASP A 1 85 ? 4.715 -2.488 -29.167 1.00 95.44 85 ASP A N 1
ATOM 638 C CA . ASP A 1 85 ? 5.031 -1.090 -29.467 1.00 95.44 85 ASP A CA 1
ATOM 639 C C . ASP A 1 85 ? 6.204 -0.584 -28.617 1.00 95.44 85 ASP A C 1
ATOM 641 O O . ASP A 1 85 ? 7.099 0.083 -29.133 1.00 95.44 85 ASP A O 1
ATOM 645 N N . LEU A 1 86 ? 6.262 -0.973 -27.338 1.00 94.38 86 LEU A N 1
ATOM 646 C CA . LEU A 1 86 ? 7.394 -0.660 -26.460 1.00 94.38 86 LEU A CA 1
ATOM 647 C C . LEU A 1 86 ? 8.704 -1.294 -26.961 1.00 94.38 86 LEU A C 1
ATOM 649 O O . LEU A 1 86 ? 9.748 -0.642 -26.939 1.00 94.38 86 LEU A O 1
ATOM 653 N N . SER A 1 87 ? 8.653 -2.527 -27.476 1.00 92.62 87 SER A N 1
ATOM 654 C CA . SER A 1 87 ? 9.830 -3.217 -28.028 1.00 92.62 87 SER A CA 1
ATOM 655 C C . SER A 1 87 ? 10.379 -2.568 -29.305 1.00 92.62 87 SER A C 1
ATOM 657 O O . SER A 1 87 ? 11.565 -2.699 -29.599 1.00 92.62 87 SER A O 1
ATOM 659 N N . GLN A 1 88 ? 9.552 -1.817 -30.048 1.00 94.44 88 GLN A N 1
ATOM 660 C CA . GLN A 1 88 ? 10.017 -1.043 -31.206 1.00 94.44 88 GLN A CA 1
ATOM 661 C C . GLN A 1 88 ? 10.813 0.204 -30.798 1.00 94.44 88 GLN A C 1
ATOM 663 O O . GLN A 1 88 ? 11.648 0.673 -31.568 1.00 94.44 88 GLN A O 1
ATOM 668 N N . ILE A 1 89 ? 10.576 0.740 -29.595 1.00 93.44 89 ILE A N 1
ATOM 669 C CA . ILE A 1 89 ? 11.338 1.876 -29.054 1.00 93.44 89 ILE A CA 1
ATOM 670 C C . ILE A 1 89 ? 12.735 1.410 -28.640 1.00 93.44 89 ILE A C 1
ATOM 672 O O . ILE A 1 89 ? 13.726 2.087 -28.909 1.00 93.44 89 ILE A O 1
ATOM 676 N N . ASN A 1 90 ? 12.818 0.242 -28.000 1.00 91.56 90 ASN A N 1
ATOM 677 C CA . ASN A 1 90 ? 14.077 -0.363 -27.593 1.00 91.56 90 ASN A CA 1
ATOM 678 C C . ASN A 1 90 ? 14.009 -1.890 -27.730 1.00 91.56 90 ASN A C 1
ATOM 680 O O . ASN A 1 90 ? 13.316 -2.558 -26.964 1.00 91.56 90 ASN A O 1
ATOM 684 N N . ALA A 1 91 ? 14.765 -2.439 -28.683 1.00 89.69 91 ALA A N 1
ATOM 685 C CA . ALA A 1 91 ? 14.799 -3.877 -28.947 1.00 89.69 91 ALA A CA 1
ATOM 686 C C . ALA A 1 91 ? 15.449 -4.692 -27.812 1.00 89.69 91 ALA A C 1
ATOM 688 O O . ALA A 1 91 ? 15.169 -5.881 -27.684 1.00 89.69 91 ALA A O 1
ATOM 689 N N . ASP A 1 92 ? 16.272 -4.054 -26.971 1.00 91.88 92 ASP A N 1
ATOM 690 C CA . ASP A 1 92 ? 16.884 -4.669 -25.786 1.00 91.88 92 ASP A CA 1
ATOM 691 C C . ASP A 1 92 ? 15.967 -4.568 -24.543 1.00 91.88 92 ASP A C 1
ATOM 693 O O . ASP A 1 92 ? 16.456 -4.652 -23.414 1.00 91.88 92 ASP A O 1
ATOM 697 N N . LEU A 1 93 ? 14.662 -4.309 -24.722 1.00 94.06 93 LEU A N 1
ATOM 698 C CA . LEU A 1 93 ? 13.718 -4.141 -23.618 1.00 94.06 93 LEU A CA 1
ATOM 699 C C . LEU A 1 93 ? 13.617 -5.410 -22.763 1.00 94.06 93 LEU A C 1
ATOM 701 O O . LEU A 1 93 ? 13.179 -6.466 -23.213 1.00 94.06 93 LEU A O 1
ATOM 705 N N . ASP A 1 94 ? 13.932 -5.238 -21.487 1.00 93.69 94 ASP A N 1
ATOM 706 C CA . ASP A 1 94 ? 13.814 -6.221 -20.424 1.00 93.69 94 ASP A CA 1
ATOM 707 C C . ASP A 1 94 ? 12.760 -5.734 -19.412 1.00 93.69 94 ASP A C 1
ATOM 709 O O . ASP A 1 94 ? 13.057 -5.000 -18.465 1.00 93.69 94 ASP A O 1
ATOM 713 N N . LEU A 1 95 ? 11.488 -6.059 -19.676 1.00 93.31 95 LEU A N 1
ATOM 714 C CA . LEU A 1 95 ? 10.344 -5.614 -18.873 1.00 93.31 95 LEU A CA 1
ATOM 715 C C . LEU A 1 95 ? 9.942 -6.683 -17.852 1.00 93.31 95 LEU A C 1
ATOM 717 O O . LEU A 1 95 ? 9.436 -7.746 -18.208 1.00 93.31 95 LEU A O 1
ATOM 721 N N . TRP A 1 96 ? 10.073 -6.352 -16.572 1.00 90.88 96 TRP A N 1
ATOM 722 C CA . TRP A 1 96 ? 9.659 -7.192 -15.454 1.00 90.88 96 TRP A CA 1
ATOM 723 C C . TRP A 1 96 ? 8.394 -6.648 -14.810 1.00 90.88 96 TRP A C 1
ATOM 725 O O . TRP A 1 96 ? 8.325 -5.468 -14.469 1.00 90.88 96 TRP A O 1
ATOM 735 N N . VAL A 1 97 ? 7.417 -7.518 -14.556 1.00 88.44 97 VAL A N 1
ATOM 736 C CA . VAL A 1 97 ? 6.252 -7.168 -13.740 1.00 88.44 97 VAL A CA 1
ATOM 737 C C . VAL A 1 97 ? 6.310 -7.938 -12.430 1.00 88.44 97 VAL A C 1
ATOM 739 O O . VAL A 1 97 ? 6.123 -9.152 -12.388 1.00 88.44 97 VAL A O 1
ATOM 742 N N . ALA A 1 98 ? 6.568 -7.221 -11.342 1.00 83.19 98 ALA A N 1
ATOM 743 C CA . ALA A 1 98 ? 6.398 -7.738 -9.993 1.00 83.19 98 ALA A CA 1
ATOM 744 C C . ALA A 1 98 ? 4.903 -7.667 -9.644 1.00 83.19 98 ALA A C 1
ATOM 746 O O . ALA A 1 98 ? 4.420 -6.647 -9.142 1.00 83.19 98 ALA A O 1
ATOM 747 N N . PHE A 1 99 ? 4.186 -8.735 -10.003 1.00 74.94 99 PHE A N 1
ATOM 748 C CA . PHE A 1 99 ? 2.737 -8.859 -9.878 1.00 74.94 99 PHE A CA 1
ATOM 749 C C . PHE A 1 99 ? 2.317 -9.586 -8.600 1.00 74.94 99 PHE A C 1
ATOM 751 O O . PHE A 1 99 ? 2.873 -10.631 -8.267 1.00 74.94 99 PHE A O 1
ATOM 758 N N . GLY A 1 100 ? 1.258 -9.079 -7.969 1.00 61.03 100 GLY A N 1
ATOM 759 C CA . GLY A 1 100 ? 0.531 -9.779 -6.918 1.00 61.03 100 GLY A CA 1
ATOM 760 C C . GLY A 1 100 ? 1.193 -9.658 -5.551 1.00 61.03 100 GLY A C 1
ATOM 761 O O . GLY A 1 100 ? 2.276 -10.179 -5.319 1.00 61.03 100 GLY A O 1
ATOM 762 N N . CYS A 1 101 ? 0.502 -8.998 -4.622 1.00 57.03 101 CYS A N 1
ATOM 763 C CA . CYS A 1 101 ? 0.688 -9.244 -3.194 1.00 57.03 101 CYS A CA 1
ATOM 764 C C . CYS A 1 101 ? -0.452 -8.680 -2.329 1.00 57.03 101 CYS A C 1
ATOM 766 O O . CYS A 1 101 ? -0.213 -8.327 -1.175 1.00 57.03 101 CYS A O 1
ATOM 768 N N . ASP A 1 102 ? -1.702 -8.627 -2.822 1.00 59.62 102 ASP A N 1
ATOM 769 C CA . ASP A 1 102 ? -2.842 -8.367 -1.925 1.00 59.62 102 ASP A CA 1
ATOM 770 C C . ASP A 1 102 ? -3.217 -9.649 -1.178 1.00 59.62 102 ASP A C 1
ATOM 772 O O . ASP A 1 102 ? -4.156 -10.379 -1.479 1.00 59.62 102 ASP A O 1
ATOM 776 N N . THR A 1 103 ? -2.336 -9.990 -0.255 1.00 67.62 103 THR A N 1
ATOM 777 C CA . THR A 1 103 ? -2.419 -11.188 0.574 1.00 67.62 103 THR A CA 1
ATOM 778 C C . THR A 1 103 ? -2.863 -10.871 1.997 1.00 67.62 103 THR A C 1
ATOM 780 O O . THR A 1 103 ? -3.040 -11.750 2.844 1.00 67.62 103 THR A O 1
ATOM 783 N N . THR A 1 104 ? -3.048 -9.585 2.270 1.00 78.38 104 THR A N 1
ATOM 784 C CA . THR A 1 104 ? -3.614 -9.086 3.507 1.00 78.38 104 THR A CA 1
ATOM 785 C C . THR A 1 104 ? -5.131 -9.185 3.446 1.00 78.38 104 THR A C 1
ATOM 787 O O . THR A 1 104 ? -5.752 -8.879 2.437 1.00 78.38 104 THR A O 1
ATOM 790 N N . SER A 1 105 ? -5.758 -9.612 4.542 1.00 86.19 105 SER A N 1
ATOM 791 C CA . SER A 1 105 ? -7.218 -9.545 4.656 1.00 86.19 105 SER A CA 1
ATOM 792 C C . SER A 1 105 ? -7.706 -8.091 4.611 1.00 86.19 105 SER A C 1
ATOM 794 O O . SER A 1 105 ? -6.943 -7.175 4.890 1.00 86.19 105 SER A O 1
ATOM 796 N N . ALA A 1 106 ? -8.987 -7.862 4.325 1.00 89.31 106 ALA A N 1
ATOM 797 C CA . ALA A 1 106 ? -9.582 -6.525 4.348 1.00 89.31 106 ALA A CA 1
ATOM 798 C C . ALA A 1 106 ? -10.466 -6.301 5.587 1.00 89.31 106 ALA A C 1
ATOM 800 O O . ALA A 1 106 ? -10.982 -7.245 6.191 1.00 89.31 106 ALA A O 1
ATOM 801 N N . PHE A 1 107 ? -10.695 -5.033 5.938 1.00 92.19 107 PHE A N 1
ATOM 802 C CA . PHE A 1 107 ? -11.696 -4.649 6.934 1.00 92.19 107 PHE A CA 1
ATOM 803 C C . PHE A 1 107 ? -13.085 -4.552 6.283 1.00 92.19 107 PHE A C 1
ATOM 805 O O . PHE A 1 107 ? -13.287 -3.788 5.337 1.00 92.19 107 PHE A O 1
ATOM 812 N N . GLY A 1 108 ? -14.055 -5.311 6.800 1.00 90.44 108 GLY A N 1
ATOM 813 C CA . GLY A 1 108 ? -15.408 -5.395 6.241 1.00 90.44 108 GLY A CA 1
ATOM 814 C C . GLY A 1 108 ? -16.094 -4.030 6.124 1.00 90.44 108 GLY A C 1
ATOM 815 O O . GLY A 1 108 ? -16.203 -3.288 7.098 1.00 90.44 108 GLY A O 1
ATOM 816 N N . GLY A 1 109 ? -16.544 -3.679 4.916 1.00 89.62 109 GLY A N 1
ATOM 817 C CA . GLY A 1 109 ? -17.257 -2.423 4.653 1.00 89.62 109 GLY A CA 1
ATOM 818 C C . GLY A 1 109 ? -16.407 -1.151 4.779 1.00 89.62 109 GLY A C 1
ATOM 819 O O . GLY A 1 109 ? -16.968 -0.055 4.843 1.00 89.62 109 GLY A O 1
ATOM 820 N N . LYS A 1 110 ? -15.072 -1.262 4.834 1.00 91.81 110 LYS A N 1
ATOM 821 C CA . LYS A 1 110 ? -14.150 -0.121 4.930 1.00 91.81 110 LYS A CA 1
ATOM 822 C C . LYS A 1 110 ? -13.302 -0.022 3.665 1.00 91.81 110 LYS A C 1
ATOM 824 O O . LYS A 1 110 ? -12.509 -0.904 3.365 1.00 91.81 110 LYS A O 1
ATOM 829 N N . GLY A 1 111 ? -13.468 1.076 2.930 1.00 87.69 111 GLY A N 1
ATOM 830 C CA . GLY A 1 111 ? -12.693 1.378 1.724 1.00 87.69 111 GLY A CA 1
ATOM 831 C C . GLY A 1 111 ? -11.551 2.369 1.971 1.00 87.69 111 GLY A C 1
ATOM 832 O O . GLY A 1 111 ? -11.484 3.016 3.023 1.00 87.69 111 GLY A O 1
ATOM 833 N N . LYS A 1 112 ? -10.700 2.558 0.952 1.00 86.44 112 LYS A N 1
ATOM 834 C CA . LYS A 1 112 ? -9.534 3.469 0.967 1.00 86.44 112 LYS A CA 1
ATOM 835 C C . LYS A 1 112 ? -9.898 4.879 1.460 1.00 86.44 112 LYS A C 1
ATOM 837 O O . LYS A 1 112 ? -9.257 5.405 2.365 1.00 86.44 112 LYS A O 1
ATOM 842 N N . LYS A 1 113 ? -10.993 5.460 0.946 1.00 87.31 113 LYS A N 1
ATOM 843 C CA . LYS A 1 113 ? -11.469 6.804 1.330 1.00 87.31 113 LYS A CA 1
ATOM 844 C C . LYS A 1 113 ? -11.853 6.900 2.809 1.00 87.31 113 LYS A C 1
ATOM 846 O O . LYS A 1 113 ? -11.425 7.824 3.494 1.00 87.31 113 LYS A O 1
ATOM 851 N N . SER A 1 114 ? -12.640 5.949 3.320 1.00 88.56 114 SER A N 1
ATOM 852 C CA . SER A 1 114 ? -13.035 5.938 4.737 1.00 88.56 114 SER A CA 1
ATOM 853 C C . SER A 1 114 ? -11.844 5.717 5.669 1.00 88.56 114 SER A C 1
ATOM 855 O O . SER A 1 114 ? -11.785 6.320 6.741 1.00 88.56 114 SER A O 1
ATOM 857 N N . PHE A 1 115 ? -10.885 4.891 5.244 1.00 92.38 115 PHE A N 1
ATOM 858 C CA . PHE A 1 115 ? -9.664 4.640 5.996 1.00 92.38 115 PHE A CA 1
ATOM 859 C C . PHE A 1 115 ? -8.798 5.903 6.066 1.00 92.38 115 PHE A C 1
ATOM 861 O O . PHE A 1 115 ? -8.451 6.341 7.159 1.00 92.38 115 PHE A O 1
ATOM 868 N N . TRP A 1 116 ? -8.565 6.565 4.927 1.00 92.00 116 TRP A N 1
ATOM 869 C CA . TRP A 1 116 ? -7.809 7.820 4.856 1.00 92.00 116 TRP A CA 1
ATOM 870 C C . TRP A 1 116 ? -8.397 8.922 5.741 1.00 92.00 116 TRP A C 1
ATOM 872 O O . TRP A 1 116 ? -7.684 9.580 6.490 1.00 92.00 116 TRP A O 1
ATOM 882 N N . GLN A 1 117 ? -9.720 9.093 5.729 1.00 93.25 117 GLN A N 1
ATOM 883 C CA . GLN A 1 117 ? -10.368 10.065 6.611 1.00 93.25 117 GLN A CA 1
ATOM 884 C C . GLN A 1 117 ? -10.200 9.743 8.102 1.00 93.25 117 GLN A C 1
ATOM 886 O O . GLN A 1 117 ? -10.325 10.643 8.926 1.00 93.25 117 GLN A O 1
ATOM 891 N N . SER A 1 118 ? -10.020 8.471 8.452 1.00 94.56 118 SER A N 1
ATOM 892 C CA . SER A 1 118 ? -9.824 8.036 9.837 1.00 94.56 118 SER A CA 1
ATOM 893 C C . SER A 1 118 ? -8.376 8.243 10.269 1.00 94.56 118 SER A C 1
ATOM 895 O O . SER A 1 118 ? -8.146 8.704 11.378 1.00 94.56 118 SER A O 1
ATOM 897 N N . TRP A 1 119 ? -7.421 8.011 9.365 1.00 95.00 119 TRP A N 1
ATOM 898 C CA . TRP A 1 119 ? -6.016 8.363 9.570 1.00 95.00 119 TRP A CA 1
ATOM 899 C C . TRP A 1 119 ? -5.844 9.877 9.754 1.00 95.00 119 TRP A C 1
ATOM 901 O O . TRP A 1 119 ? -5.253 10.298 10.735 1.00 95.00 119 TRP A O 1
ATOM 911 N N . ASN A 1 120 ? -6.470 10.717 8.925 1.00 93.44 120 ASN A N 1
ATOM 912 C CA . ASN A 1 120 ? -6.434 12.174 9.140 1.00 93.44 120 ASN A CA 1
ATOM 913 C C . ASN A 1 120 ? -7.035 12.624 10.483 1.00 93.44 120 ASN A C 1
ATOM 915 O O . ASN A 1 120 ? -6.718 13.706 10.959 1.00 93.44 120 ASN A O 1
ATOM 919 N N . ALA A 1 121 ? -7.935 11.833 11.074 1.00 94.38 121 ALA A N 1
ATOM 920 C CA . ALA A 1 121 ? -8.511 12.124 12.386 1.00 94.38 121 ALA A CA 1
ATOM 921 C C . ALA A 1 121 ? -7.649 11.605 13.554 1.00 94.38 121 ALA A C 1
ATOM 923 O O . ALA A 1 121 ? -7.942 11.923 14.703 1.00 94.38 121 ALA A O 1
ATOM 924 N N . TYR A 1 122 ? -6.634 10.787 13.269 1.00 95.62 122 TYR A N 1
ATOM 925 C CA . TYR A 1 122 ? -5.722 10.193 14.241 1.00 95.62 122 TYR A CA 1
ATOM 926 C C . TYR A 1 122 ? -4.326 10.077 13.618 1.00 95.62 122 TYR A C 1
ATOM 928 O O . TYR A 1 122 ? -3.900 9.010 13.167 1.00 95.62 122 TYR A O 1
ATOM 936 N N . GLU A 1 123 ? -3.646 11.217 1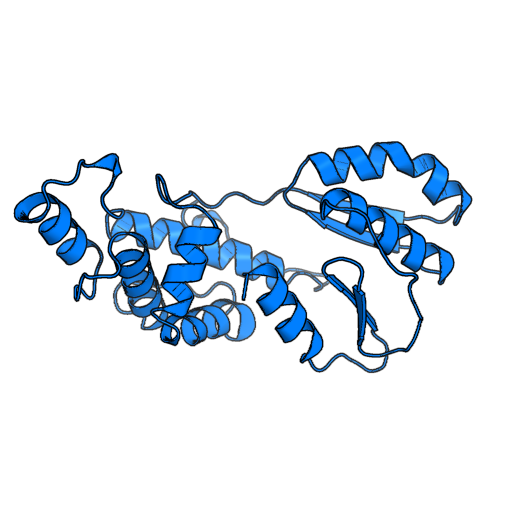3.513 1.00 93.75 123 GLU A N 1
ATOM 937 C CA . GLU A 1 123 ? -2.370 11.342 12.807 1.00 93.75 123 GLU A CA 1
ATOM 938 C C . GLU A 1 123 ? -1.212 10.637 13.525 1.00 93.75 123 GLU A C 1
ATOM 940 O O . GLU A 1 123 ? -0.242 10.247 12.875 1.00 93.75 123 GLU A O 1
ATOM 945 N N . GLU A 1 124 ? -1.336 10.379 14.831 1.00 93.81 124 GLU A N 1
ATOM 946 C CA . GLU A 1 124 ? -0.316 9.738 15.671 1.00 93.81 124 GLU A CA 1
ATOM 947 C C . GLU A 1 124 ? 0.001 8.294 15.249 1.00 93.81 124 GLU A C 1
ATOM 949 O O . GLU A 1 124 ? 1.048 7.742 15.608 1.00 93.81 124 GLU A O 1
ATOM 954 N N . VAL A 1 125 ? -0.878 7.663 14.461 1.00 95.56 125 VAL A N 1
ATOM 955 C CA . VAL A 1 125 ? -0.606 6.352 13.851 1.00 95.56 125 VAL A CA 1
ATOM 956 C C . VAL A 1 125 ? 0.502 6.412 12.794 1.00 95.56 125 VAL A C 1
ATOM 958 O O . VAL A 1 125 ? 1.134 5.395 12.513 1.00 95.56 125 VAL A O 1
ATOM 961 N N . THR A 1 126 ? 0.779 7.594 12.233 1.00 94.25 126 THR A N 1
ATOM 962 C CA . THR A 1 126 ? 1.815 7.783 11.207 1.00 94.25 126 THR A CA 1
ATOM 963 C C . THR A 1 126 ? 3.176 7.314 11.704 1.00 94.25 126 THR A C 1
ATOM 965 O O . THR A 1 126 ? 3.877 6.619 10.970 1.00 94.25 126 THR A O 1
ATOM 968 N N . ASP A 1 127 ? 3.522 7.602 12.960 1.00 94.19 127 ASP A N 1
ATOM 969 C CA . ASP A 1 127 ? 4.793 7.164 13.541 1.00 94.19 127 ASP A CA 1
ATOM 970 C C . ASP A 1 127 ? 4.904 5.637 13.574 1.00 94.19 127 ASP A C 1
ATOM 972 O O . ASP A 1 127 ? 5.974 5.102 13.307 1.00 94.19 127 ASP A O 1
ATOM 976 N N . ALA A 1 128 ? 3.805 4.925 13.857 1.00 95.88 128 ALA A N 1
ATOM 977 C CA . ALA A 1 128 ? 3.797 3.463 13.858 1.00 95.88 128 ALA A CA 1
ATOM 978 C C . ALA A 1 128 ? 4.036 2.916 12.445 1.00 95.88 128 ALA A C 1
ATOM 980 O O . ALA A 1 128 ? 4.828 1.994 12.260 1.00 95.88 128 ALA A O 1
ATOM 981 N N . PHE A 1 129 ? 3.406 3.510 11.428 1.00 94.50 129 PHE A N 1
ATOM 982 C CA . PHE A 1 129 ? 3.645 3.119 10.039 1.00 94.50 129 PHE A CA 1
ATOM 983 C C . PHE A 1 129 ? 5.077 3.403 9.594 1.00 94.50 129 PHE A C 1
ATOM 985 O O . PHE A 1 129 ? 5.703 2.540 8.983 1.00 94.50 129 PHE A O 1
ATOM 992 N N . VAL A 1 130 ? 5.617 4.576 9.927 1.00 91.94 130 VAL A N 1
ATOM 993 C CA . VAL A 1 130 ? 7.010 4.931 9.627 1.00 91.94 130 VAL A CA 1
ATOM 994 C C . VAL A 1 130 ? 7.969 3.979 10.337 1.00 91.94 130 VAL A C 1
ATOM 996 O O . VAL A 1 130 ? 8.887 3.458 9.708 1.00 91.94 130 VAL A O 1
ATOM 999 N N . HIS A 1 131 ? 7.733 3.692 11.616 1.00 93.50 131 HIS A N 1
ATOM 1000 C CA . HIS A 1 131 ? 8.541 2.763 12.394 1.00 93.50 131 HIS A CA 1
ATOM 1001 C C . HIS A 1 131 ? 8.593 1.377 11.743 1.00 93.50 131 HIS A C 1
ATOM 1003 O O . HIS A 1 131 ? 9.680 0.868 11.485 1.00 93.50 131 HIS A O 1
ATOM 1009 N N . LEU A 1 132 ? 7.434 0.811 11.400 1.00 93.62 132 LEU A N 1
ATOM 1010 C CA . LEU A 1 132 ? 7.324 -0.531 10.823 1.00 93.62 132 LEU A CA 1
ATOM 1011 C C . LEU A 1 132 ? 7.825 -0.613 9.378 1.00 93.62 132 LEU A C 1
ATOM 1013 O O . LEU A 1 132 ? 8.368 -1.633 8.969 1.00 93.62 132 LEU A O 1
ATOM 1017 N N . ALA A 1 133 ? 7.633 0.438 8.579 1.00 88.25 133 ALA A N 1
ATOM 1018 C CA . ALA A 1 133 ? 8.007 0.423 7.166 1.00 88.25 133 ALA A CA 1
ATOM 1019 C C . ALA A 1 133 ? 9.465 0.837 6.918 1.00 88.25 133 ALA A C 1
ATOM 1021 O O . ALA A 1 133 ? 10.049 0.437 5.911 1.00 88.25 133 ALA A O 1
ATOM 1022 N N . ILE A 1 134 ? 10.040 1.680 7.779 1.00 84.88 134 ILE A N 1
ATOM 1023 C CA . ILE A 1 134 ? 11.360 2.290 7.564 1.00 84.88 134 ILE A CA 1
ATOM 1024 C C . ILE A 1 134 ? 12.382 1.764 8.566 1.00 84.88 134 ILE A C 1
ATOM 1026 O O . ILE A 1 134 ? 13.448 1.313 8.151 1.00 84.88 134 ILE A O 1
ATOM 1030 N N . SER A 1 135 ? 12.072 1.842 9.860 1.00 88.75 135 SER A N 1
ATOM 1031 C CA . SER A 1 135 ? 13.044 1.587 10.929 1.00 88.75 135 SER A CA 1
ATOM 1032 C C . SER A 1 135 ? 13.184 0.100 11.256 1.00 88.75 135 SER A C 1
ATOM 1034 O O . SER A 1 135 ? 14.300 -0.382 11.425 1.00 88.75 135 SER A O 1
ATOM 1036 N N . HIS A 1 136 ? 12.067 -0.628 11.310 1.00 90.44 136 HIS A N 1
ATOM 1037 C CA . HIS A 1 136 ? 12.011 -2.038 11.698 1.00 90.44 136 HIS A CA 1
ATOM 1038 C C . HIS A 1 136 ? 11.091 -2.834 10.758 1.00 90.44 136 HIS A C 1
ATOM 1040 O O . HIS A 1 136 ? 10.030 -3.313 11.168 1.00 90.44 136 HIS A O 1
ATOM 1046 N N . PRO A 1 137 ? 11.476 -2.997 9.477 1.00 89.62 137 PRO A N 1
ATOM 1047 C CA . PRO A 1 137 ? 10.746 -3.880 8.577 1.00 89.62 137 PRO A CA 1
ATOM 1048 C C . PRO A 1 137 ? 10.700 -5.295 9.159 1.00 89.62 137 PRO A C 1
ATOM 1050 O O . PRO A 1 137 ? 11.688 -5.782 9.709 1.00 89.62 137 PRO A O 1
ATOM 1053 N N . PHE A 1 138 ? 9.552 -5.958 9.006 1.00 91.50 138 PHE A N 1
ATOM 1054 C CA . PHE A 1 138 ? 9.288 -7.294 9.550 1.00 91.50 138 PHE A CA 1
ATOM 1055 C C . PHE A 1 138 ? 9.243 -7.390 11.086 1.00 91.50 138 PHE A C 1
ATOM 1057 O O . PHE A 1 138 ? 9.314 -8.496 11.620 1.00 91.50 138 PHE A O 1
ATOM 1064 N N . GLU A 1 139 ? 9.103 -6.284 11.817 1.00 93.12 139 GLU A N 1
ATOM 1065 C CA . GLU A 1 139 ? 8.947 -6.339 13.274 1.00 93.12 139 GLU A CA 1
ATOM 1066 C C . GLU A 1 139 ? 7.762 -7.229 13.686 1.00 93.12 139 GLU A C 1
ATOM 1068 O O . GLU A 1 139 ? 6.645 -7.114 13.170 1.00 93.12 139 GLU A O 1
ATOM 1073 N N . HIS A 1 140 ? 8.010 -8.132 14.632 1.00 91.12 140 HIS A N 1
ATOM 1074 C CA . HIS A 1 140 ? 6.977 -9.003 15.166 1.00 91.12 140 HIS A CA 1
ATOM 1075 C C . HIS A 1 140 ? 6.303 -8.331 16.362 1.00 91.12 140 HIS A C 1
ATOM 1077 O O . HIS A 1 140 ? 6.876 -8.236 17.444 1.00 91.12 140 HIS A O 1
ATOM 1083 N N . LEU A 1 141 ? 5.068 -7.883 16.159 1.00 94.00 141 LEU A N 1
ATOM 1084 C CA . LEU A 1 141 ? 4.310 -7.140 17.163 1.00 94.00 141 LEU A CA 1
ATOM 1085 C C . LEU A 1 141 ? 3.577 -8.053 18.148 1.00 94.00 141 LEU A C 1
ATOM 1087 O O . LEU A 1 141 ? 3.211 -9.178 17.820 1.00 94.00 141 LEU A O 1
ATOM 1091 N N . ASP A 1 142 ? 3.282 -7.530 19.329 1.00 94.69 142 ASP A N 1
ATOM 1092 C CA . ASP A 1 142 ? 2.372 -8.121 20.308 1.00 94.69 142 ASP A CA 1
ATOM 1093 C C . ASP A 1 142 ? 1.340 -7.089 20.801 1.00 94.69 142 ASP A C 1
ATOM 1095 O O . ASP A 1 142 ? 1.320 -5.939 20.363 1.00 94.69 142 ASP A O 1
ATOM 1099 N N . LEU A 1 143 ? 0.467 -7.492 21.729 1.00 93.44 143 LEU A N 1
ATOM 1100 C CA . LEU A 1 143 ? -0.599 -6.634 22.268 1.00 93.44 143 LEU A CA 1
ATOM 1101 C C . LEU A 1 143 ? -0.083 -5.445 23.103 1.00 93.44 143 LEU A C 1
ATOM 1103 O O . LEU A 1 143 ? -0.831 -4.505 23.388 1.00 93.44 143 LEU A O 1
ATOM 1107 N N . HIS A 1 144 ? 1.176 -5.491 23.532 1.00 94.50 144 HIS A N 1
ATOM 1108 C CA . HIS A 1 144 ? 1.810 -4.467 24.359 1.00 94.50 144 HIS A CA 1
ATOM 1109 C C . HIS A 1 144 ? 2.687 -3.517 23.546 1.00 94.50 144 HIS A C 1
ATOM 1111 O O . HIS A 1 144 ? 3.045 -2.450 24.040 1.00 94.50 144 HIS A O 1
ATOM 1117 N N . SER A 1 145 ? 2.986 -3.877 22.301 1.00 96.38 145 SER A N 1
ATOM 1118 C CA . SER A 1 145 ? 3.780 -3.079 21.382 1.00 96.38 145 SER A CA 1
ATOM 1119 C C . SER A 1 145 ? 3.099 -1.739 21.115 1.00 96.38 145 SER A C 1
ATOM 1121 O O . SER A 1 145 ? 1.920 -1.680 20.758 1.00 96.38 145 SER A O 1
ATOM 1123 N N . GLU A 1 146 ? 3.850 -0.647 21.242 1.00 96.50 146 GLU A N 1
ATOM 1124 C CA . GLU A 1 146 ? 3.318 0.704 21.041 1.00 96.50 146 GLU A CA 1
ATOM 1125 C C . GLU A 1 146 ? 2.758 0.881 19.620 1.00 96.50 146 GLU A C 1
ATOM 1127 O O . GLU A 1 146 ? 1.650 1.391 19.437 1.00 96.50 146 GLU A O 1
ATOM 1132 N N . SER A 1 147 ? 3.476 0.364 18.616 1.00 96.69 147 SER A N 1
ATOM 1133 C CA . SER A 1 147 ? 3.032 0.335 17.220 1.00 96.69 147 SER A CA 1
ATOM 1134 C C . SER A 1 147 ? 1.698 -0.400 17.059 1.00 96.69 147 SER A C 1
ATOM 1136 O O . SER A 1 147 ? 0.804 0.096 16.373 1.00 96.69 147 SER A O 1
ATOM 1138 N N . PHE A 1 148 ? 1.514 -1.542 17.736 1.00 97.25 148 PHE A N 1
ATOM 1139 C CA . PHE A 1 148 ? 0.247 -2.277 17.704 1.00 97.25 148 PHE A CA 1
ATOM 1140 C C . PHE A 1 148 ? -0.884 -1.467 18.337 1.00 97.25 148 PHE A C 1
ATOM 1142 O O . PHE A 1 148 ? -1.942 -1.347 17.732 1.00 97.25 148 PHE A O 1
ATOM 1149 N N . GLN A 1 149 ? -0.668 -0.867 19.508 1.00 97.56 149 GLN A N 1
ATOM 1150 C CA . GLN A 1 149 ? -1.697 -0.085 20.206 1.00 97.56 149 GLN A CA 1
ATOM 1151 C C . GLN A 1 149 ? -2.139 1.144 19.402 1.00 97.56 149 GLN A C 1
ATOM 1153 O O . GLN A 1 149 ? -3.330 1.458 19.353 1.00 97.56 149 GLN A O 1
ATOM 1158 N N . ARG A 1 150 ? -1.203 1.817 18.721 1.00 97.75 150 ARG A N 1
ATOM 1159 C CA . ARG A 1 150 ? -1.514 2.927 17.807 1.00 97.75 150 ARG A CA 1
ATOM 1160 C C . ARG A 1 150 ? -2.334 2.445 16.605 1.00 97.75 150 ARG A C 1
ATOM 1162 O O . ARG A 1 150 ? -3.357 3.046 16.281 1.00 97.75 150 ARG A O 1
ATOM 1169 N N . ILE A 1 151 ? -1.954 1.332 15.974 1.00 97.56 151 ILE A N 1
ATOM 1170 C CA . ILE A 1 151 ? -2.727 0.761 14.857 1.00 97.56 151 ILE A CA 1
ATOM 1171 C C . ILE A 1 151 ? -4.106 0.284 15.333 1.00 97.56 151 ILE A C 1
ATOM 1173 O O . ILE A 1 151 ? -5.111 0.508 14.661 1.00 97.56 151 ILE A O 1
ATOM 1177 N N . GLU A 1 152 ? -4.187 -0.324 16.513 1.00 98.00 152 GLU A N 1
ATOM 1178 C CA . GLU A 1 152 ? -5.442 -0.752 17.120 1.00 98.00 152 GLU A CA 1
ATOM 1179 C C . GLU A 1 152 ? -6.378 0.435 17.356 1.00 98.00 152 GLU A C 1
ATOM 1181 O O . GLU A 1 152 ? -7.557 0.377 16.987 1.00 98.00 152 GLU A O 1
ATOM 1186 N N . ARG A 1 153 ? -5.851 1.545 17.884 1.00 97.88 153 ARG A N 1
ATOM 1187 C CA . ARG A 1 153 ? -6.616 2.781 18.045 1.00 97.88 153 ARG A CA 1
ATOM 1188 C C . ARG A 1 153 ? -7.101 3.325 16.702 1.00 97.88 153 ARG A C 1
ATOM 1190 O O . ARG A 1 153 ? -8.269 3.703 16.608 1.00 97.88 153 ARG A O 1
ATOM 1197 N N . LEU A 1 154 ? -6.271 3.311 15.657 1.00 97.69 154 LEU A N 1
ATOM 1198 C CA . LEU A 1 154 ? -6.713 3.686 14.311 1.00 97.69 154 LEU A CA 1
ATOM 1199 C C . LEU A 1 154 ? -7.889 2.815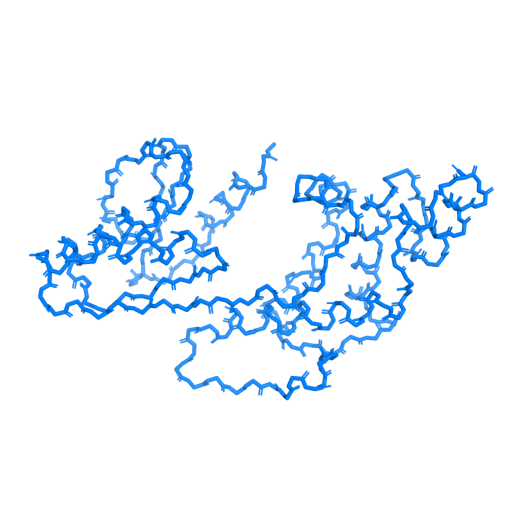 13.850 1.00 97.69 154 LEU A C 1
ATOM 1201 O O . LEU A 1 154 ? -8.871 3.346 13.334 1.00 97.69 154 LEU A O 1
ATOM 1205 N N . VAL A 1 155 ? -7.837 1.496 14.061 1.00 97.31 155 VAL A N 1
ATOM 1206 C CA . VAL A 1 155 ? -8.941 0.599 13.683 1.00 97.31 155 VAL A CA 1
ATOM 1207 C C . VAL A 1 155 ? -10.221 0.943 14.442 1.00 97.31 155 VAL A C 1
ATOM 1209 O O . VAL A 1 155 ? -11.291 0.936 13.838 1.00 97.31 155 VAL A O 1
ATOM 1212 N N . VAL A 1 156 ? -10.150 1.336 15.717 1.00 97.62 156 VAL A N 1
ATOM 1213 C CA . VAL A 1 156 ? -11.330 1.869 16.419 1.00 97.62 156 VAL A CA 1
ATOM 1214 C C . VAL A 1 156 ? -11.907 3.075 15.676 1.00 97.62 156 VAL A C 1
ATOM 1216 O O . VAL A 1 156 ? -13.095 3.072 15.363 1.00 97.62 156 VAL A O 1
ATOM 1219 N N . VAL A 1 157 ? -11.076 4.059 15.319 1.00 97.38 157 VAL A N 1
ATOM 1220 C CA . VAL A 1 157 ? -11.505 5.278 14.605 1.00 97.38 157 VAL A CA 1
ATOM 1221 C C . VAL A 1 157 ? -12.085 4.955 13.218 1.00 97.38 157 VAL A C 1
ATOM 1223 O O . VAL A 1 157 ? -13.061 5.573 12.796 1.00 97.38 157 VAL A O 1
ATOM 1226 N N . VAL A 1 158 ? -11.553 3.941 12.526 1.00 96.44 158 VAL A N 1
ATOM 1227 C CA . VAL A 1 158 ? -12.071 3.451 11.232 1.00 96.44 158 VAL A CA 1
ATOM 1228 C C . VAL A 1 158 ? -13.501 2.916 11.351 1.00 96.44 158 VAL A C 1
ATOM 1230 O O . VAL A 1 158 ? -14.328 3.106 10.446 1.00 96.44 158 VAL A O 1
ATOM 1233 N N . TYR A 1 159 ? -13.815 2.227 12.447 1.00 96.00 159 TYR A N 1
ATOM 1234 C CA . TYR A 1 159 ? -15.156 1.697 12.683 1.00 96.00 159 TYR A CA 1
ATOM 1235 C C . TYR A 1 159 ? -16.092 2.728 13.307 1.00 96.00 159 TYR A C 1
ATOM 1237 O O . TYR A 1 159 ? -17.263 2.771 12.929 1.00 96.00 159 TYR A O 1
ATOM 1245 N N . ASP A 1 160 ? -15.569 3.591 14.173 1.00 95.44 160 ASP A N 1
ATOM 1246 C CA . ASP A 1 160 ? -16.314 4.625 14.870 1.00 95.44 160 ASP A CA 1
ATOM 1247 C C . ASP A 1 160 ? -15.420 5.804 15.277 1.00 95.44 160 ASP A C 1
ATOM 1249 O O . ASP A 1 160 ? -14.787 5.811 16.334 1.00 95.44 160 ASP A O 1
ATOM 1253 N N . LYS A 1 161 ? -15.443 6.861 14.460 1.00 94.31 161 LYS A N 1
ATOM 1254 C CA . LYS A 1 161 ? -14.678 8.096 14.699 1.00 94.31 161 LYS A CA 1
ATOM 1255 C C . LYS A 1 161 ? -15.062 8.820 15.991 1.00 94.31 161 LYS A C 1
ATOM 1257 O O . LYS A 1 161 ? -14.304 9.660 16.457 1.00 94.31 161 LYS A O 1
ATOM 1262 N N . THR A 1 162 ? -16.239 8.530 16.547 1.00 93.69 162 THR A N 1
ATOM 1263 C CA . THR A 1 162 ? -16.726 9.164 17.782 1.00 93.69 162 THR A CA 1
ATOM 1264 C C . THR A 1 162 ? -16.341 8.391 19.040 1.00 93.69 162 THR A C 1
ATOM 1266 O O . THR A 1 162 ? -16.524 8.900 20.143 1.00 93.69 162 THR A O 1
ATOM 1269 N N . SER A 1 163 ? -15.826 7.165 18.898 1.00 94.75 163 SER A N 1
ATOM 1270 C CA . SER A 1 163 ? -15.457 6.338 20.043 1.00 94.75 163 SER A CA 1
ATOM 1271 C C . SER A 1 163 ? -14.131 6.799 20.648 1.00 94.75 163 SER A C 1
ATOM 1273 O O . SER A 1 163 ? -13.130 7.005 19.952 1.00 94.75 163 SER A O 1
ATOM 1275 N N . ASN A 1 164 ? -14.109 6.881 21.978 1.00 95.12 164 ASN A N 1
ATOM 1276 C CA . ASN A 1 164 ? -12.908 7.122 22.778 1.00 95.12 164 ASN A CA 1
ATOM 1277 C C . ASN A 1 164 ? -12.217 5.817 23.212 1.00 95.12 164 ASN A C 1
ATOM 1279 O O . ASN A 1 164 ? -11.234 5.857 23.956 1.00 95.12 164 ASN A O 1
ATOM 1283 N N . ALA A 1 165 ? -12.712 4.656 22.769 1.00 96.69 165 ALA A N 1
ATOM 1284 C CA . ALA A 1 165 ? -12.123 3.371 23.105 1.00 96.69 165 ALA A CA 1
ATOM 1285 C C . ALA A 1 165 ? -10.683 3.266 22.582 1.00 96.69 165 ALA A C 1
ATOM 1287 O O . ALA A 1 165 ? -10.382 3.583 21.430 1.00 96.69 165 ALA A O 1
ATOM 1288 N N . LYS A 1 166 ? -9.780 2.782 23.436 1.00 95.12 166 LYS A N 1
ATOM 1289 C CA . LYS A 1 166 ? -8.363 2.623 23.082 1.00 95.12 166 LYS A CA 1
ATOM 1290 C C . LYS A 1 166 ? -8.074 1.347 22.292 1.00 95.12 166 LYS A C 1
ATOM 1292 O O . LYS A 1 166 ? -7.090 1.306 21.573 1.00 95.12 166 LYS A O 1
ATOM 1297 N N . ASN A 1 167 ? -8.924 0.331 22.434 1.00 96.94 167 ASN A N 1
ATOM 1298 C CA . ASN A 1 167 ? -8.734 -0.995 21.853 1.00 96.94 167 ASN A CA 1
ATOM 1299 C C . ASN A 1 167 ? -10.012 -1.487 21.156 1.00 96.94 167 ASN A C 1
ATOM 1301 O O . ASN A 1 167 ? -11.118 -1.008 21.445 1.00 96.94 167 ASN A O 1
ATOM 1305 N N . VAL A 1 168 ? -9.873 -2.469 20.259 1.00 97.12 168 VAL A N 1
ATOM 1306 C CA . VAL A 1 168 ? -11.018 -2.960 19.476 1.00 97.12 168 VAL A CA 1
ATOM 1307 C C . VAL A 1 168 ? -12.021 -3.737 20.321 1.00 97.12 168 VAL A C 1
ATOM 1309 O O . VAL A 1 168 ? -13.201 -3.744 19.989 1.00 97.12 168 VAL A O 1
ATOM 1312 N N . CYS A 1 169 ? -11.614 -4.348 21.435 1.00 96.69 169 CYS A N 1
ATOM 1313 C CA . CYS A 1 169 ? -12.530 -5.072 22.321 1.00 96.69 169 CYS A CA 1
ATOM 1314 C C . CYS A 1 169 ? -13.545 -4.130 22.989 1.00 96.69 169 CYS A C 1
ATOM 1316 O O . CYS A 1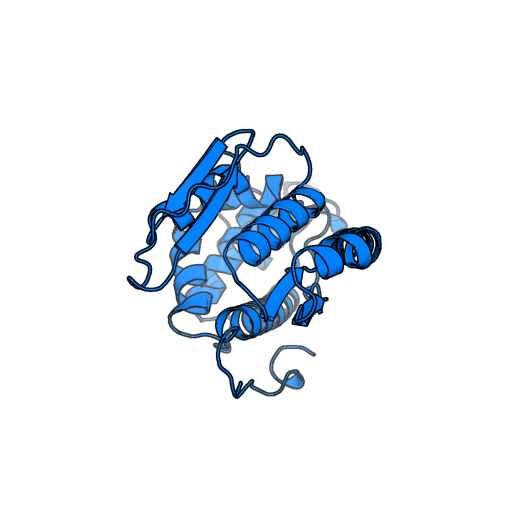 169 ? -14.750 -4.385 22.937 1.00 96.69 169 CYS A O 1
ATOM 1318 N N . SER A 1 170 ? -13.078 -3.014 23.551 1.00 96.81 170 SER A N 1
ATOM 1319 C CA . SER A 1 170 ? -13.930 -1.964 24.115 1.00 96.81 170 SER A CA 1
ATOM 1320 C C . SER A 1 170 ? -14.821 -1.341 23.037 1.00 96.81 170 SER A C 1
ATOM 1322 O O . SER A 1 170 ? -16.027 -1.225 23.244 1.00 96.81 170 SER A O 1
ATOM 1324 N N . ALA A 1 171 ? -14.272 -1.045 21.853 1.00 97.19 171 ALA A N 1
ATOM 1325 C CA . ALA A 1 171 ? -15.051 -0.500 20.740 1.00 97.19 171 ALA A CA 1
ATOM 1326 C C . ALA A 1 171 ? -16.142 -1.467 20.250 1.00 97.19 171 ALA A C 1
ATOM 1328 O O . ALA A 1 171 ? -17.268 -1.053 19.980 1.00 97.19 171 ALA A O 1
ATOM 1329 N N . ARG A 1 172 ? -15.844 -2.772 20.172 1.00 96.94 172 ARG A N 1
ATOM 1330 C CA . ARG A 1 172 ? -16.834 -3.812 19.846 1.00 96.94 172 ARG A CA 1
ATOM 1331 C C . ARG A 1 172 ? -17.975 -3.821 20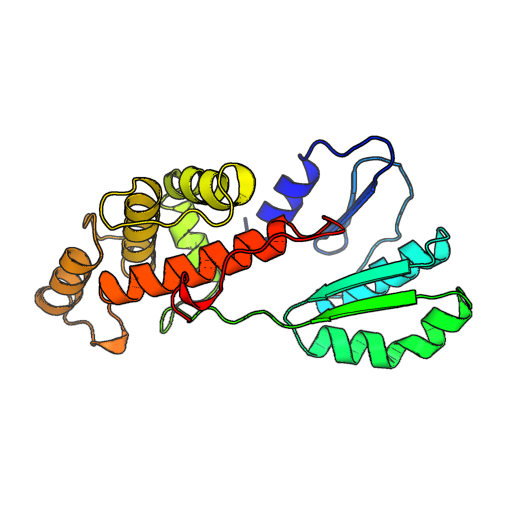.856 1.00 96.94 172 ARG A C 1
ATOM 1333 O O . ARG A 1 172 ? -19.129 -3.879 20.446 1.00 96.94 172 ARG A O 1
ATOM 1340 N N . MET A 1 173 ? -17.659 -3.750 22.150 1.00 95.56 173 MET A N 1
ATOM 1341 C CA . MET A 1 173 ? -18.665 -3.709 23.213 1.00 95.56 173 MET A CA 1
ATOM 1342 C C . MET A 1 173 ? -19.548 -2.459 23.105 1.00 95.56 173 MET A C 1
ATOM 1344 O O . MET A 1 173 ? -20.768 -2.573 23.180 1.00 95.56 173 MET A O 1
ATOM 1348 N N . GLU A 1 174 ? -18.959 -1.281 22.894 1.00 96.00 174 GLU A N 1
ATOM 1349 C CA . GLU A 1 174 ? -19.703 -0.029 22.700 1.00 96.00 174 GLU A CA 1
ATOM 1350 C C . GLU A 1 174 ? -20.627 -0.107 21.476 1.00 96.00 174 GLU A C 1
ATOM 1352 O O . GLU A 1 174 ? -21.827 0.158 21.574 1.00 96.00 174 GLU A O 1
ATOM 1357 N N . LEU A 1 175 ? -20.095 -0.526 20.325 1.00 96.12 175 LEU A N 1
ATOM 1358 C CA . LEU A 1 175 ? -20.849 -0.583 19.074 1.00 96.12 175 LEU A CA 1
ATOM 1359 C C . LEU A 1 175 ? -21.994 -1.594 19.123 1.00 96.12 175 LEU A C 1
ATOM 1361 O O . LEU A 1 175 ? -23.087 -1.308 18.633 1.00 96.12 175 LEU A O 1
ATOM 1365 N N . PHE A 1 176 ? -21.754 -2.755 19.729 1.00 94.88 176 PHE A N 1
ATOM 1366 C CA . PHE A 1 176 ? -22.764 -3.794 19.867 1.00 94.88 176 PHE A CA 1
ATOM 1367 C C . PHE A 1 176 ? -23.834 -3.402 20.891 1.00 94.88 176 PHE A C 1
ATOM 1369 O O . PHE A 1 176 ? -25.018 -3.373 20.565 1.00 94.88 176 PHE A O 1
ATOM 1376 N N . SER A 1 177 ? -23.426 -3.048 22.112 1.00 93.50 177 SER A N 1
ATOM 1377 C CA . SER A 1 177 ? -24.357 -2.874 23.232 1.00 93.50 177 SER A CA 1
ATOM 1378 C C . SER A 1 177 ? -25.040 -1.509 23.255 1.00 93.50 177 SER A C 1
ATOM 1380 O O . SER A 1 177 ? -26.190 -1.414 23.670 1.00 93.50 177 SER A O 1
ATOM 1382 N N . GLN A 1 178 ? -24.349 -0.441 22.845 1.00 92.31 178 GLN A N 1
ATOM 1383 C CA . GLN A 1 178 ? -24.865 0.931 22.964 1.00 92.31 178 GLN A CA 1
ATOM 1384 C C . GLN A 1 178 ? -25.396 1.464 21.635 1.00 92.31 178 GLN A C 1
ATOM 1386 O O . GLN A 1 178 ? -26.350 2.237 21.617 1.00 92.31 178 GLN A O 1
ATOM 1391 N N . LYS A 1 179 ? -24.795 1.049 20.514 1.00 92.00 179 LYS A N 1
ATOM 1392 C CA . LYS A 1 179 ? -25.163 1.530 19.171 1.00 92.00 179 LYS A CA 1
ATOM 1393 C C . LYS A 1 179 ? -25.918 0.499 18.329 1.00 92.00 179 LYS A C 1
ATOM 1395 O O . LYS A 1 179 ? -26.265 0.810 17.192 1.00 92.00 179 LYS A O 1
ATOM 1400 N N . SER A 1 180 ? -26.191 -0.694 18.876 1.00 92.75 180 SER A N 1
ATOM 1401 C CA . SER A 1 180 ? -26.944 -1.780 18.222 1.00 92.75 180 SER A CA 1
ATOM 1402 C C . SER A 1 180 ? -26.443 -2.113 16.808 1.00 92.75 180 SER A C 1
ATOM 1404 O O . SER A 1 180 ? -27.230 -2.395 15.904 1.00 92.75 180 SER A O 1
ATOM 1406 N N . GLN A 1 181 ? -25.126 -2.036 16.587 1.00 92.69 181 GLN A N 1
ATOM 1407 C CA . GLN A 1 181 ? -24.530 -2.374 15.297 1.00 92.69 181 GLN A CA 1
ATOM 1408 C C . GLN A 1 181 ? -24.561 -3.884 15.057 1.00 92.69 181 GLN A C 1
ATOM 1410 O O . GLN A 1 181 ? -24.346 -4.686 15.967 1.00 92.69 181 GLN A O 1
ATOM 1415 N N . ALA A 1 182 ? -24.781 -4.264 13.799 1.00 91.19 182 ALA A N 1
ATOM 1416 C CA . ALA A 1 182 ? -24.681 -5.651 13.367 1.00 91.19 182 ALA A CA 1
ATOM 1417 C C . ALA A 1 182 ? -23.225 -6.154 13.452 1.00 91.19 182 ALA A C 1
ATOM 1419 O O . ALA A 1 182 ? -22.272 -5.375 13.381 1.00 91.19 182 ALA A O 1
ATOM 1420 N N . VAL A 1 183 ? -23.047 -7.468 13.618 1.00 87.94 183 VAL A N 1
ATOM 1421 C CA . VAL A 1 183 ? -21.734 -8.096 13.881 1.00 87.94 183 VAL A CA 1
ATOM 1422 C C . VAL A 1 183 ? -20.749 -7.932 12.714 1.00 87.94 183 VAL A C 1
ATOM 1424 O O . VAL A 1 183 ? -19.539 -7.901 12.917 1.00 87.94 183 VAL A O 1
ATOM 1427 N N . ASP A 1 184 ? -21.247 -7.782 11.493 1.00 88.38 184 ASP A N 1
ATOM 1428 C CA . ASP A 1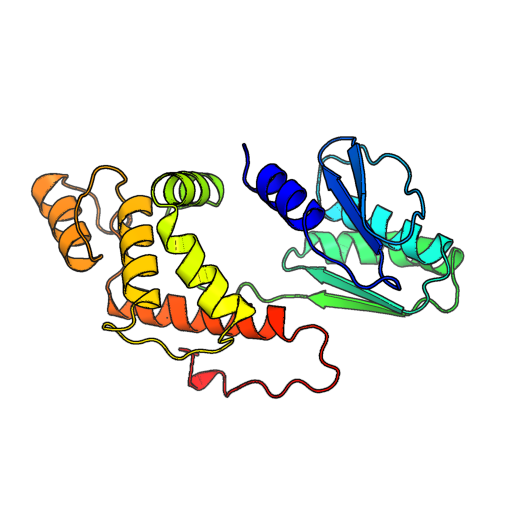 184 ? -20.467 -7.488 10.288 1.00 88.38 184 ASP A CA 1
ATOM 1429 C C . ASP A 1 184 ? -19.997 -6.022 10.208 1.00 88.38 184 ASP A C 1
ATOM 1431 O O . ASP A 1 184 ? -19.133 -5.692 9.398 1.00 88.38 184 ASP A O 1
ATOM 1435 N N . LYS A 1 185 ? -20.532 -5.140 11.065 1.00 92.31 185 LYS A N 1
ATOM 1436 C CA . LYS A 1 185 ? -20.221 -3.700 11.112 1.00 92.31 185 LYS A CA 1
ATOM 1437 C C . LYS A 1 185 ? -19.384 -3.282 12.321 1.00 92.31 185 LYS A C 1
ATOM 1439 O O . LYS A 1 185 ? -19.147 -2.089 12.510 1.00 92.31 185 LYS A O 1
ATOM 1444 N N . ILE A 1 186 ? -18.926 -4.233 13.133 1.00 95.25 186 ILE A N 1
ATOM 1445 C CA . ILE A 1 186 ? -18.039 -3.981 14.278 1.00 95.25 186 ILE A CA 1
ATOM 1446 C C . ILE A 1 186 ? -16.587 -4.365 13.942 1.00 95.25 186 ILE A C 1
ATOM 1448 O O . ILE A 1 186 ? -16.370 -5.218 13.080 1.00 95.25 186 ILE A O 1
ATOM 1452 N N . PRO A 1 187 ? -15.578 -3.761 14.604 1.00 96.69 187 PRO A N 1
ATOM 1453 C CA . PRO A 1 187 ? -14.176 -4.049 14.307 1.00 96.69 187 PRO A CA 1
ATOM 1454 C C . PRO A 1 187 ? -13.821 -5.514 14.588 1.00 96.69 187 PRO A C 1
ATOM 1456 O O . PRO A 1 187 ? -14.512 -6.152 15.382 1.00 96.69 187 PRO A O 1
ATOM 1459 N N . PRO A 1 188 ? -12.755 -6.069 13.983 1.00 96.44 188 PRO A N 1
ATOM 1460 C CA . PRO A 1 188 ? -12.319 -7.445 14.241 1.00 96.44 188 PRO A CA 1
ATOM 1461 C C . PRO A 1 188 ? -11.972 -7.679 15.719 1.00 96.44 188 PRO A C 1
ATOM 1463 O O . PRO A 1 188 ? -11.794 -6.739 16.494 1.00 96.44 188 PRO A O 1
ATOM 1466 N N . THR A 1 189 ? -11.863 -8.945 16.131 1.00 95.75 189 THR A N 1
ATOM 1467 C CA . THR A 1 189 ? -11.299 -9.268 17.451 1.00 95.75 189 THR A CA 1
ATOM 1468 C C . THR A 1 189 ? -9.828 -8.860 17.508 1.00 95.75 189 THR A C 1
ATOM 1470 O O . THR A 1 189 ? -9.157 -8.801 16.478 1.00 95.75 189 THR A O 1
ATOM 1473 N N . GLN A 1 190 ? -9.305 -8.617 18.711 1.00 95.75 190 GLN A N 1
ATOM 1474 C CA . GLN A 1 190 ? -7.916 -8.189 18.886 1.00 95.75 190 GLN A CA 1
ATOM 1475 C C . GLN A 1 190 ? -6.913 -9.206 18.308 1.00 95.75 190 GLN A C 1
ATOM 1477 O O . GLN A 1 190 ? -5.978 -8.820 17.614 1.00 95.75 190 GLN A O 1
ATOM 1482 N N . ASN A 1 191 ? -7.164 -10.509 18.480 1.00 94.19 191 ASN A N 1
ATOM 1483 C CA . ASN A 1 191 ? -6.328 -11.558 17.887 1.00 94.19 191 ASN A CA 1
ATOM 1484 C C . ASN A 1 191 ? -6.383 -11.541 16.354 1.00 94.19 191 ASN A C 1
ATOM 1486 O O . ASN A 1 191 ? -5.344 -11.635 15.708 1.00 94.19 191 ASN A O 1
ATOM 1490 N N . ALA A 1 192 ? -7.575 -11.404 15.761 1.00 95.00 192 ALA A N 1
ATOM 1491 C CA . ALA A 1 192 ? -7.711 -11.328 14.306 1.00 95.00 192 ALA A CA 1
ATOM 1492 C C . ALA A 1 192 ? -7.024 -10.075 13.743 1.00 95.00 192 ALA A C 1
ATOM 1494 O O . ALA A 1 192 ? -6.401 -10.138 12.684 1.00 95.00 192 ALA A O 1
ATOM 1495 N N . LEU A 1 193 ? -7.094 -8.958 14.474 1.00 96.69 193 LEU A N 1
ATOM 1496 C CA . LEU A 1 193 ? -6.377 -7.740 14.131 1.00 96.69 193 LEU A CA 1
ATOM 1497 C C . LEU A 1 193 ? -4.858 -7.941 14.183 1.00 96.69 193 LEU A C 1
ATOM 1499 O O . LEU A 1 193 ? -4.176 -7.551 13.243 1.00 96.69 193 LEU A O 1
ATOM 1503 N N . LEU A 1 194 ? -4.331 -8.584 15.226 1.00 95.62 194 LEU A N 1
ATOM 1504 C CA . LEU A 1 194 ? -2.899 -8.869 15.340 1.00 95.62 194 LEU A CA 1
ATOM 1505 C C . LEU A 1 194 ? -2.390 -9.712 14.164 1.00 95.62 194 LEU A C 1
ATOM 1507 O O . LEU A 1 194 ? -1.400 -9.346 13.538 1.00 95.62 194 LEU A O 1
ATOM 1511 N N . GLN A 1 195 ? -3.113 -10.776 13.796 1.00 93.88 195 GLN A N 1
ATOM 1512 C CA . GLN A 1 195 ? -2.766 -11.592 12.625 1.00 93.88 195 GLN A CA 1
ATOM 1513 C C . GLN A 1 195 ? -2.805 -10.780 11.320 1.00 93.88 195 GLN A C 1
ATOM 1515 O O . GLN A 1 195 ? -1.921 -10.913 10.476 1.00 93.88 195 GLN A O 1
ATOM 1520 N N . HIS A 1 196 ? -3.819 -9.924 11.148 1.00 94.19 196 HIS A N 1
ATOM 1521 C CA . HIS A 1 196 ? -3.910 -9.033 9.990 1.00 94.19 196 HIS A CA 1
ATOM 1522 C C . HIS A 1 196 ? -2.708 -8.075 9.922 1.00 94.19 196 HIS A C 1
ATOM 1524 O O . HIS A 1 196 ? -2.107 -7.928 8.859 1.00 94.19 196 HIS A O 1
ATOM 1530 N N . ILE A 1 197 ? -2.319 -7.478 11.053 1.00 94.69 197 ILE A N 1
ATOM 1531 C CA . ILE A 1 197 ? -1.172 -6.568 11.127 1.00 94.69 197 ILE A CA 1
ATOM 1532 C C . ILE A 1 197 ? 0.132 -7.307 10.824 1.00 94.69 197 ILE A C 1
ATOM 1534 O O . ILE A 1 197 ? 0.930 -6.782 10.058 1.00 94.69 197 ILE A O 1
ATOM 1538 N N . TRP A 1 198 ? 0.352 -8.523 11.337 1.00 93.38 198 TRP A N 1
ATOM 1539 C CA . TRP A 1 198 ? 1.554 -9.298 10.994 1.00 93.38 198 TRP A CA 1
ATOM 1540 C C . TRP A 1 198 ? 1.681 -9.535 9.490 1.00 93.38 198 TRP A C 1
ATOM 1542 O O . TRP A 1 198 ? 2.751 -9.294 8.930 1.00 93.38 198 TRP A O 1
ATOM 1552 N N . ARG A 1 199 ? 0.590 -9.913 8.809 1.00 91.44 199 ARG A N 1
ATOM 1553 C CA . ARG A 1 199 ? 0.598 -10.046 7.341 1.00 91.44 199 ARG A CA 1
ATOM 1554 C C . ARG A 1 199 ? 0.915 -8.717 6.660 1.00 91.44 199 ARG A C 1
ATOM 1556 O O . ARG A 1 199 ? 1.723 -8.690 5.737 1.00 91.44 199 ARG A O 1
ATOM 1563 N N . ALA A 1 200 ? 0.314 -7.620 7.120 1.00 91.50 200 ALA A N 1
ATOM 1564 C CA . ALA A 1 200 ? 0.539 -6.296 6.546 1.00 91.50 200 ALA A CA 1
ATOM 1565 C C . ALA A 1 200 ? 1.983 -5.812 6.736 1.00 91.50 200 ALA A C 1
ATOM 1567 O O . ALA A 1 200 ? 2.588 -5.313 5.790 1.00 91.50 200 ALA A O 1
ATOM 1568 N N . VAL A 1 201 ? 2.566 -6.019 7.919 1.00 91.75 201 VAL A N 1
ATOM 1569 C CA . VAL A 1 201 ? 3.969 -5.695 8.215 1.00 91.75 201 VAL A CA 1
ATOM 1570 C C . VAL A 1 201 ? 4.911 -6.542 7.367 1.00 91.75 201 VAL A C 1
ATOM 1572 O O . VAL A 1 201 ? 5.881 -6.014 6.827 1.00 91.75 201 VAL A O 1
ATOM 1575 N N . TYR A 1 202 ? 4.613 -7.830 7.187 1.00 89.69 202 TYR A N 1
ATOM 1576 C CA . TYR A 1 202 ? 5.392 -8.699 6.310 1.00 89.69 202 TYR A CA 1
ATOM 1577 C C . TYR A 1 202 ? 5.391 -8.197 4.862 1.00 89.69 202 TYR A C 1
ATOM 1579 O O . TYR A 1 202 ? 6.450 -8.059 4.249 1.00 89.69 202 TYR A O 1
ATOM 1587 N N . GLN A 1 203 ? 4.214 -7.850 4.332 1.00 86.81 203 GLN A N 1
ATOM 1588 C CA . GLN A 1 203 ? 4.080 -7.328 2.971 1.00 86.81 203 GLN A CA 1
ATOM 1589 C C . GLN A 1 203 ? 4.735 -5.957 2.787 1.00 86.81 203 GLN A C 1
ATOM 1591 O O . GLN A 1 203 ? 5.405 -5.717 1.779 1.00 86.81 203 GLN A O 1
ATOM 1596 N N . ALA A 1 204 ? 4.602 -5.071 3.775 1.00 87.62 204 ALA A N 1
ATOM 1597 C CA . ALA A 1 204 ? 5.302 -3.793 3.792 1.00 87.62 204 ALA A CA 1
ATOM 1598 C C . ALA A 1 204 ? 6.824 -3.994 3.831 1.00 87.62 204 ALA A C 1
ATOM 1600 O O . ALA A 1 204 ? 7.545 -3.309 3.109 1.00 87.62 204 ALA A O 1
ATOM 1601 N N . GLY A 1 205 ? 7.308 -4.973 4.601 1.00 88.12 205 GLY A N 1
ATOM 1602 C CA . GLY A 1 205 ? 8.715 -5.359 4.661 1.00 88.12 205 GLY A CA 1
ATOM 1603 C C . GLY A 1 205 ? 9.246 -5.834 3.309 1.00 88.12 205 GLY A C 1
ATOM 1604 O O . GLY A 1 205 ? 10.238 -5.288 2.834 1.00 88.12 205 GLY A O 1
ATOM 1605 N N . ILE A 1 206 ? 8.552 -6.765 2.640 1.00 83.56 206 ILE A N 1
ATOM 1606 C CA . ILE A 1 206 ? 8.910 -7.218 1.280 1.00 83.56 206 ILE A CA 1
ATOM 1607 C C . ILE A 1 206 ? 8.925 -6.036 0.312 1.00 83.56 206 ILE A C 1
ATOM 1609 O O . ILE A 1 206 ? 9.859 -5.885 -0.473 1.00 83.56 206 ILE A O 1
ATOM 1613 N N . SER A 1 207 ? 7.905 -5.179 0.373 1.00 81.19 207 SER A N 1
ATOM 1614 C CA . SER A 1 207 ? 7.803 -3.997 -0.487 1.00 81.19 207 SER A CA 1
ATOM 1615 C C . SER A 1 207 ? 8.920 -2.991 -0.211 1.00 81.19 207 SER A C 1
ATOM 1617 O O . SER A 1 207 ? 9.399 -2.331 -1.127 1.00 81.19 207 SER A O 1
ATOM 1619 N N . ARG A 1 208 ? 9.386 -2.889 1.034 1.00 83.50 208 ARG A N 1
ATOM 1620 C CA . ARG A 1 208 ? 10.505 -2.028 1.412 1.00 83.50 208 ARG A CA 1
ATOM 1621 C C . ARG A 1 208 ? 11.842 -2.582 0.925 1.00 83.50 208 ARG A C 1
ATOM 1623 O O . ARG A 1 208 ? 12.663 -1.824 0.415 1.00 83.50 208 ARG A O 1
ATOM 1630 N N . THR A 1 209 ? 12.077 -3.881 1.095 1.00 80.25 209 THR A N 1
ATOM 1631 C CA . THR A 1 209 ? 13.356 -4.539 0.771 1.00 80.25 209 THR A CA 1
ATOM 1632 C C . THR A 1 209 ? 13.452 -4.995 -0.675 1.00 80.25 209 THR A C 1
ATOM 1634 O O . THR A 1 209 ? 14.540 -5.254 -1.171 1.00 80.25 209 THR A O 1
ATOM 1637 N N . CYS A 1 210 ? 12.348 -4.993 -1.407 1.00 74.50 210 CYS A N 1
ATOM 1638 C CA . CYS A 1 210 ? 12.257 -4.154 -2.576 1.00 74.50 210 CYS A CA 1
ATOM 1639 C C . CYS A 1 210 ? 13.358 -4.301 -3.633 1.00 74.50 210 CYS A C 1
ATOM 1641 O O . CYS A 1 210 ? 13.330 -5.148 -4.529 1.00 74.50 210 CYS A O 1
ATOM 1643 N N . MET A 1 211 ? 14.287 -3.362 -3.502 1.00 69.12 211 MET A N 1
ATOM 1644 C CA . MET A 1 211 ? 15.374 -3.061 -4.420 1.00 69.12 211 MET A CA 1
ATOM 1645 C C . MET A 1 211 ? 16.678 -3.775 -4.035 1.00 69.12 211 MET A C 1
ATOM 1647 O O . MET A 1 211 ? 17.687 -3.615 -4.715 1.00 69.12 211 MET A O 1
ATOM 1651 N N . LEU A 1 212 ? 16.690 -4.538 -2.935 1.00 73.69 212 LEU A N 1
ATOM 1652 C CA . LEU A 1 212 ? 17.842 -5.340 -2.537 1.00 73.69 212 LEU A CA 1
ATOM 1653 C C . LEU A 1 212 ? 17.960 -6.542 -3.475 1.00 73.69 212 LEU A C 1
ATOM 1655 O O . LEU A 1 212 ? 17.035 -7.343 -3.592 1.00 73.69 212 LEU A O 1
ATOM 1659 N N . SER A 1 213 ? 19.123 -6.681 -4.113 1.00 68.81 213 SER A N 1
ATOM 1660 C CA . SER A 1 213 ? 19.408 -7.763 -5.065 1.00 68.81 213 SER A CA 1
ATOM 1661 C C . SER A 1 213 ? 19.329 -9.160 -4.440 1.00 68.81 213 SER A C 1
ATOM 1663 O O . SER A 1 213 ? 19.023 -10.127 -5.131 1.00 68.81 213 SER A O 1
ATOM 1665 N N . GLN A 1 214 ? 19.585 -9.271 -3.135 1.00 73.75 214 GLN A N 1
ATOM 1666 C CA . GLN A 1 214 ? 19.443 -10.497 -2.354 1.00 73.75 214 GLN A CA 1
ATOM 1667 C C . GLN A 1 214 ? 18.585 -10.210 -1.123 1.00 73.75 214 GLN A C 1
ATOM 1669 O O . GLN A 1 214 ? 19.066 -9.689 -0.119 1.00 73.75 214 GLN A O 1
ATOM 1674 N N . GLN A 1 215 ? 17.296 -10.531 -1.206 1.00 72.12 215 GLN A N 1
ATOM 1675 C CA . GLN A 1 215 ? 16.384 -10.372 -0.079 1.00 72.12 215 GLN A CA 1
ATOM 1676 C C . GLN A 1 215 ? 16.546 -11.526 0.917 1.00 72.12 215 GLN A C 1
ATOM 1678 O O . GLN A 1 215 ? 16.312 -12.685 0.581 1.00 72.12 215 GLN A O 1
ATOM 1683 N N . THR A 1 216 ? 16.883 -11.213 2.167 1.00 78.00 216 THR A N 1
ATOM 1684 C CA . THR A 1 216 ? 16.769 -12.151 3.294 1.00 78.00 216 THR A CA 1
ATOM 1685 C C . THR A 1 216 ? 15.442 -11.919 4.006 1.00 78.00 216 THR A C 1
ATOM 1687 O O . THR A 1 216 ? 15.377 -11.196 5.000 1.00 78.00 216 THR A O 1
ATOM 1690 N N . ASN A 1 217 ? 14.371 -12.495 3.460 1.00 83.25 217 ASN A N 1
ATOM 1691 C CA . ASN A 1 217 ? 13.029 -12.373 4.027 1.00 83.25 217 ASN A CA 1
ATOM 1692 C C . ASN A 1 217 ? 12.814 -13.416 5.137 1.00 83.25 217 ASN A C 1
ATOM 1694 O O . ASN A 1 217 ? 13.218 -14.573 4.975 1.00 83.25 217 ASN A O 1
ATOM 1698 N N . PRO A 1 218 ? 12.162 -13.052 6.253 1.00 85.19 218 PRO A N 1
ATOM 1699 C CA . PRO A 1 218 ? 11.827 -14.018 7.287 1.00 85.19 218 PRO A CA 1
ATOM 1700 C C . PRO A 1 218 ? 10.740 -14.998 6.809 1.00 85.19 218 PRO A C 1
ATOM 1702 O O . PRO A 1 218 ? 10.042 -14.761 5.818 1.00 85.19 218 PRO A O 1
ATOM 1705 N N . CYS A 1 219 ? 10.616 -16.133 7.502 1.00 84.75 219 CYS A N 1
ATOM 1706 C CA . CYS A 1 219 ? 9.683 -17.198 7.129 1.00 84.75 219 CYS A CA 1
ATOM 1707 C C . CYS A 1 219 ? 8.232 -16.706 7.203 1.00 84.75 219 CYS A C 1
ATOM 1709 O O . CYS A 1 219 ? 7.807 -16.202 8.241 1.00 84.75 219 CYS A O 1
ATOM 1711 N N . SER A 1 220 ? 7.458 -16.887 6.130 1.00 81.31 220 SER A N 1
ATOM 1712 C CA . SER A 1 220 ? 6.080 -16.385 6.036 1.00 81.31 220 SER A CA 1
ATOM 1713 C C . SER A 1 220 ? 5.154 -16.963 7.109 1.00 81.31 220 SER A C 1
ATOM 1715 O O . SER A 1 220 ? 4.308 -16.239 7.627 1.00 81.31 220 SER A O 1
ATOM 1717 N N . THR A 1 221 ? 5.357 -18.219 7.521 1.00 85.25 221 THR A N 1
ATOM 1718 C CA . THR A 1 221 ? 4.572 -18.873 8.589 1.00 85.25 221 THR A CA 1
ATOM 1719 C C . THR A 1 221 ? 4.691 -18.173 9.946 1.00 85.25 221 THR A C 1
ATOM 1721 O O . THR A 1 221 ? 3.826 -18.335 10.801 1.00 85.25 221 THR A O 1
ATOM 1724 N N . ALA A 1 222 ? 5.738 -17.368 10.162 1.00 82.31 222 ALA A N 1
ATOM 1725 C CA . ALA A 1 222 ? 5.873 -16.540 11.360 1.00 82.31 222 ALA A CA 1
ATOM 1726 C C . ALA A 1 222 ? 5.006 -15.264 11.313 1.00 82.31 222 ALA A C 1
ATOM 1728 O O . ALA A 1 222 ? 4.893 -14.570 12.315 1.00 82.31 222 ALA A O 1
ATOM 1729 N N . TYR A 1 223 ? 4.374 -14.959 10.174 1.00 85.12 223 TYR A N 1
ATOM 1730 C CA . TYR A 1 223 ? 3.570 -13.753 9.941 1.00 85.12 223 TYR A CA 1
ATOM 1731 C C . TYR A 1 223 ? 2.126 -14.105 9.581 1.00 85.12 223 TYR A C 1
ATOM 1733 O O . TYR A 1 223 ? 1.533 -13.517 8.676 1.00 85.12 223 TYR A O 1
ATOM 1741 N N . ALA A 1 224 ? 1.557 -15.063 10.317 1.00 77.19 224 ALA A N 1
ATOM 1742 C CA . ALA A 1 224 ? 0.165 -15.491 10.200 1.00 77.19 224 ALA A CA 1
ATOM 1743 C C . ALA A 1 224 ? -0.207 -16.151 8.859 1.00 77.19 224 ALA A C 1
ATOM 1745 O O . ALA A 1 224 ? -1.361 -16.052 8.439 1.00 77.19 224 ALA A O 1
ATOM 1746 N N . TRP A 1 225 ? 0.734 -16.803 8.179 1.00 73.75 225 TRP A N 1
ATOM 1747 C CA . TRP A 1 225 ? 0.472 -17.614 6.984 1.00 73.75 225 TRP A CA 1
ATOM 1748 C C . TRP A 1 225 ? 0.358 -19.100 7.289 1.00 73.75 225 TRP A C 1
ATOM 1750 O O . TRP A 1 225 ? 1.134 -19.582 8.145 1.00 73.75 225 TRP A O 1
#